Protein AF-A0A8H6Y1M7-F1 (afdb_monomer)

Nearest PDB structures (foldseek):
  2g6y-assembly1_A  TM=3.865E-01  e=7.819E-01  Pontellina plumata
  4q7r-assembly2_B  TM=3.279E-01  e=3.797E-01  Discosoma sp.
  2ojk-assembly1_A  TM=4.547E-01  e=2.311E+00  Zoanthus sp.
  4q7u-assembly1_A  TM=3.362E-01  e=2.940E+00  Discosoma sp.
  3svn-assembly5_B  TM=2.938E-01  e=2.176E+00  synthetic construct

Structure (mmCIF, N/CA/C/O backbone):
data_AF-A0A8H6Y1M7-F1
#
_entry.id   AF-A0A8H6Y1M7-F1
#
loop_
_atom_site.group_PDB
_atom_site.id
_atom_site.type_symbol
_atom_site.label_atom_id
_atom_site.label_alt_id
_atom_site.label_comp_id
_atom_site.label_asym_id
_atom_site.label_entity_id
_atom_site.label_seq_id
_atom_site.pdbx_PDB_ins_code
_atom_site.Cartn_x
_atom_site.Cartn_y
_atom_site.Cartn_z
_atom_site.occupancy
_atom_site.B_iso_or_equiv
_atom_site.auth_seq_id
_atom_site.auth_comp_id
_atom_site.auth_asym_id
_atom_site.auth_atom_id
_atom_site.pdbx_PDB_model_num
ATOM 1 N N . MET A 1 1 ? 26.896 -13.050 7.893 1.00 28.44 1 MET A N 1
ATOM 2 C CA . MET A 1 1 ? 27.317 -12.261 6.713 1.00 28.44 1 MET A CA 1
ATOM 3 C C . MET A 1 1 ? 26.127 -11.434 6.257 1.00 28.44 1 MET A C 1
ATOM 5 O O . MET A 1 1 ? 25.108 -12.026 5.938 1.00 28.44 1 MET A O 1
ATOM 9 N N . MET A 1 2 ? 26.205 -10.099 6.296 1.00 23.08 2 MET A N 1
ATOM 10 C CA . MET A 1 2 ? 25.211 -9.267 5.603 1.00 23.08 2 MET A CA 1
ATOM 11 C C . MET A 1 2 ? 25.543 -9.262 4.106 1.00 23.08 2 MET A C 1
ATOM 13 O O . MET A 1 2 ? 26.731 -9.170 3.779 1.00 23.08 2 MET A O 1
ATOM 17 N N . PRO A 1 3 ? 24.547 -9.356 3.207 1.00 31.69 3 PRO A N 1
ATOM 18 C CA . PRO A 1 3 ? 24.773 -9.148 1.785 1.00 31.69 3 PRO A CA 1
ATOM 19 C C . PRO A 1 3 ? 25.419 -7.779 1.574 1.00 31.69 3 PRO A C 1
ATOM 21 O O . PRO A 1 3 ? 24.972 -6.776 2.134 1.00 31.69 3 PRO A O 1
ATOM 24 N N . LYS A 1 4 ? 26.501 -7.748 0.797 1.00 30.73 4 LYS A N 1
ATOM 25 C CA . LYS A 1 4 ? 27.148 -6.506 0.370 1.00 30.73 4 LYS A CA 1
ATOM 26 C C . LYS A 1 4 ? 26.105 -5.708 -0.421 1.00 30.73 4 LYS A C 1
ATOM 28 O O . LYS A 1 4 ? 25.496 -6.273 -1.325 1.00 30.73 4 LYS A O 1
ATOM 33 N N . SER A 1 5 ? 25.862 -4.440 -0.077 1.00 36.56 5 SER A N 1
ATOM 34 C CA . SER A 1 5 ? 24.976 -3.590 -0.886 1.00 36.56 5 SER A CA 1
ATOM 35 C C . SER A 1 5 ? 25.494 -3.561 -2.321 1.00 36.56 5 SER A C 1
ATOM 37 O O . SER A 1 5 ? 26.625 -3.130 -2.549 1.00 36.56 5 SER A O 1
ATOM 39 N N . GLY A 1 6 ? 24.678 -4.051 -3.255 1.00 39.56 6 GLY A N 1
ATOM 40 C CA . GLY A 1 6 ? 24.973 -3.999 -4.681 1.00 39.56 6 GLY A CA 1
ATOM 41 C C . GLY A 1 6 ? 25.083 -2.552 -5.151 1.00 39.56 6 GLY A C 1
ATOM 42 O O . GLY A 1 6 ? 24.290 -1.688 -4.769 1.00 39.56 6 GLY A O 1
ATOM 43 N N . THR A 1 7 ? 26.100 -2.274 -5.954 1.00 43.34 7 THR A N 1
ATOM 44 C CA . THR A 1 7 ? 26.219 -1.052 -6.746 1.00 43.34 7 THR A CA 1
ATOM 45 C C . THR A 1 7 ? 25.232 -1.150 -7.901 1.00 43.34 7 THR A C 1
ATOM 47 O O . THR A 1 7 ? 25.525 -1.881 -8.827 1.00 43.34 7 THR A O 1
ATOM 50 N N . LEU A 1 8 ? 24.093 -0.446 -7.834 1.00 52.41 8 LEU A N 1
ATOM 51 C CA . LEU A 1 8 ? 23.086 -0.351 -8.908 1.00 52.41 8 LEU A CA 1
ATOM 52 C C . LEU A 1 8 ? 22.678 -1.706 -9.520 1.00 52.41 8 LEU A C 1
ATOM 54 O O . LEU A 1 8 ? 23.295 -2.171 -10.465 1.00 52.41 8 LEU A O 1
ATOM 58 N N . CYS A 1 9 ? 21.574 -2.268 -9.018 1.00 60.31 9 CYS A N 1
ATOM 59 C CA . CYS A 1 9 ? 20.656 -3.107 -9.790 1.00 60.31 9 CYS A CA 1
ATOM 60 C C . CYS A 1 9 ? 21.307 -4.082 -10.794 1.00 60.31 9 CYS A C 1
ATOM 62 O O . CYS A 1 9 ? 21.066 -3.986 -11.998 1.00 60.31 9 CYS A O 1
ATOM 64 N N . ASP A 1 10 ? 22.125 -5.012 -10.289 1.00 64.69 10 ASP A N 1
ATOM 65 C CA . ASP A 1 10 ? 22.713 -6.077 -11.104 1.00 64.69 10 ASP A CA 1
ATOM 66 C C . ASP A 1 10 ? 21.620 -6.824 -11.880 1.00 64.69 10 ASP A C 1
ATOM 68 O O . ASP A 1 10 ? 20.536 -7.101 -11.350 1.00 64.69 10 ASP A O 1
ATOM 72 N N . SER A 1 11 ? 21.918 -7.159 -13.137 1.00 78.19 11 SER A N 1
ATOM 73 C CA . SER A 1 11 ? 21.002 -7.931 -13.973 1.00 78.19 11 SER A CA 1
ATOM 74 C C . SER A 1 11 ? 20.652 -9.256 -13.290 1.00 78.19 11 SER A C 1
ATOM 76 O O . SER A 1 11 ? 21.542 -9.992 -12.852 1.00 78.19 11 SER A O 1
ATOM 78 N N . ARG A 1 12 ? 19.360 -9.560 -13.170 1.00 84.75 12 ARG A N 1
ATOM 79 C CA . ARG A 1 12 ? 18.852 -10.724 -12.443 1.00 84.75 12 ARG A CA 1
ATOM 80 C C . ARG A 1 12 ? 17.562 -11.231 -13.062 1.00 84.75 12 ARG A C 1
ATOM 82 O O . ARG A 1 12 ? 16.661 -10.455 -13.338 1.00 84.75 12 ARG A O 1
ATOM 89 N N . VAL A 1 13 ? 17.436 -12.547 -13.191 1.00 87.38 13 VAL A N 1
ATOM 90 C CA . VAL A 1 13 ? 16.136 -13.171 -13.451 1.00 87.38 13 VAL A CA 1
ATOM 91 C C . VAL A 1 13 ? 15.441 -13.404 -12.118 1.00 87.38 13 VAL A C 1
ATOM 93 O O . VAL A 1 13 ? 15.986 -14.078 -11.242 1.00 87.38 13 VAL A O 1
ATOM 96 N N . PHE A 1 14 ? 14.260 -12.823 -11.962 1.00 87.19 14 PHE A N 1
ATOM 97 C CA . PHE A 1 14 ? 13.392 -13.041 -10.821 1.00 87.19 14 PHE A CA 1
ATOM 98 C C . PHE A 1 14 ? 12.330 -14.093 -11.138 1.00 87.19 14 PHE A C 1
ATOM 100 O O . PHE A 1 14 ? 11.704 -14.045 -12.195 1.00 87.19 14 PHE A O 1
ATOM 107 N N . ASN A 1 15 ? 12.105 -15.015 -10.208 1.00 89.62 15 ASN A N 1
ATOM 108 C CA . ASN A 1 15 ? 11.084 -16.055 -10.291 1.00 89.62 15 ASN A CA 1
ATOM 109 C C . ASN A 1 15 ? 9.984 -15.840 -9.245 1.00 89.62 15 ASN A C 1
ATOM 111 O O . ASN A 1 15 ? 10.114 -15.028 -8.327 1.00 89.62 15 ASN A O 1
ATOM 115 N N . LEU A 1 16 ? 8.903 -16.612 -9.356 1.00 89.56 16 LEU A N 1
ATOM 116 C CA . LEU A 1 16 ? 7.868 -16.671 -8.324 1.00 89.56 16 LEU A CA 1
ATOM 117 C C . LEU A 1 16 ? 8.479 -16.983 -6.953 1.00 89.56 16 LEU A C 1
ATOM 119 O O . LEU A 1 16 ? 9.281 -17.906 -6.812 1.00 89.56 16 LEU A O 1
ATOM 123 N N . GLY A 1 17 ? 8.088 -16.208 -5.942 1.00 87.94 17 GLY A N 1
ATOM 124 C CA . GLY A 1 17 ? 8.609 -16.330 -4.585 1.00 87.94 17 GLY A CA 1
ATOM 125 C C . GLY A 1 17 ? 9.956 -15.642 -4.344 1.00 87.94 17 GLY A C 1
ATOM 126 O O . GLY A 1 17 ? 10.343 -15.509 -3.181 1.00 87.94 17 GLY A O 1
ATOM 127 N N . ASP A 1 18 ? 10.647 -15.147 -5.378 1.00 89.38 18 ASP A N 1
ATOM 128 C CA . ASP A 1 18 ? 11.820 -14.301 -5.167 1.00 89.38 18 ASP A CA 1
ATOM 129 C C . ASP A 1 18 ? 11.418 -12.980 -4.510 1.00 89.38 18 ASP A C 1
ATOM 131 O O . ASP A 1 18 ? 10.309 -12.466 -4.680 1.00 89.38 18 ASP A O 1
ATOM 135 N N . THR A 1 19 ? 12.355 -12.408 -3.756 1.00 89.88 19 THR A N 1
ATOM 136 C CA . THR A 1 19 ? 12.160 -11.115 -3.106 1.00 89.88 19 THR A CA 1
ATOM 137 C C . THR A 1 19 ? 13.106 -10.061 -3.647 1.00 89.88 19 THR A C 1
ATOM 139 O O . THR A 1 19 ? 14.280 -10.349 -3.899 1.00 89.88 19 THR A O 1
ATOM 142 N N . PHE A 1 20 ? 12.629 -8.825 -3.727 1.00 87.06 20 PHE A N 1
ATOM 143 C CA . PHE A 1 20 ? 13.433 -7.667 -4.092 1.00 87.06 20 PHE A CA 1
ATOM 144 C C . PHE A 1 20 ? 13.142 -6.470 -3.183 1.00 87.06 20 PHE A C 1
ATOM 146 O O . PHE A 1 20 ? 12.158 -6.425 -2.447 1.00 87.06 20 PHE A O 1
ATOM 153 N N . THR A 1 21 ? 14.035 -5.490 -3.237 1.00 85.69 21 THR A N 1
ATOM 154 C CA . THR A 1 21 ? 13.892 -4.185 -2.588 1.00 85.69 21 THR A CA 1
ATOM 155 C C . THR A 1 21 ? 14.159 -3.111 -3.625 1.00 85.69 21 THR A C 1
ATOM 157 O O . THR A 1 21 ? 14.975 -3.322 -4.523 1.00 85.69 21 THR A O 1
ATOM 160 N N . THR A 1 22 ? 13.526 -1.954 -3.494 1.00 80.94 22 THR A N 1
ATOM 161 C CA . THR A 1 22 ? 13.761 -0.818 -4.393 1.00 80.94 22 THR A CA 1
ATOM 162 C C . THR A 1 22 ? 14.913 0.057 -3.892 1.00 80.94 22 THR A C 1
ATOM 164 O O . THR A 1 22 ? 15.534 -0.223 -2.866 1.00 80.94 22 THR A O 1
ATOM 167 N N . ASN A 1 23 ? 15.184 1.164 -4.586 1.00 71.56 23 ASN A N 1
ATOM 168 C CA . ASN A 1 23 ? 16.214 2.129 -4.194 1.00 71.56 23 ASN A CA 1
ATOM 169 C C . ASN A 1 23 ? 15.966 2.769 -2.818 1.00 71.56 23 ASN A C 1
ATOM 171 O O . ASN A 1 23 ? 16.924 3.081 -2.100 1.00 71.56 23 ASN A O 1
ATOM 175 N N . TYR A 1 24 ? 14.697 2.965 -2.447 1.00 71.25 24 TYR A N 1
ATOM 176 C CA . TYR A 1 24 ? 14.331 3.557 -1.160 1.00 71.25 24 TYR A CA 1
ATOM 177 C C . TYR A 1 24 ? 14.252 2.525 -0.039 1.00 71.25 24 TYR A C 1
ATOM 179 O O . TYR A 1 24 ? 14.415 2.890 1.129 1.00 71.25 24 TYR A O 1
ATOM 187 N N . THR A 1 25 ? 14.178 1.231 -0.372 1.00 76.31 25 THR A N 1
ATOM 188 C CA . THR A 1 25 ? 14.279 0.121 0.587 1.00 76.31 25 THR A CA 1
ATOM 189 C C . THR A 1 25 ? 13.307 0.276 1.764 1.00 76.31 25 THR A C 1
ATOM 191 O O . THR A 1 25 ? 13.659 -0.056 2.896 1.00 76.31 25 THR A O 1
ATOM 194 N N . LEU A 1 26 ? 12.122 0.850 1.541 1.00 77.06 26 LEU A N 1
ATOM 195 C CA . LEU A 1 26 ? 11.102 0.989 2.582 1.00 77.06 26 LEU A CA 1
ATOM 196 C C . LEU A 1 26 ? 10.459 -0.371 2.844 1.00 77.06 26 LEU A C 1
ATOM 198 O O . LEU A 1 26 ? 10.347 -0.777 4.006 1.00 77.06 26 LEU A O 1
ATOM 202 N N . PHE A 1 27 ? 10.166 -1.098 1.766 1.00 85.38 27 PHE A N 1
ATOM 203 C CA . PHE A 1 27 ? 9.563 -2.420 1.789 1.00 85.38 27 PHE A CA 1
ATOM 204 C C . PHE A 1 27 ? 10.468 -3.478 1.148 1.00 85.38 27 PHE A C 1
ATOM 206 O O . PHE A 1 27 ? 11.407 -3.185 0.399 1.00 85.38 27 PHE A O 1
ATOM 213 N N . GLN A 1 28 ? 10.177 -4.734 1.473 1.00 88.81 28 GLN A N 1
ATOM 214 C CA . GLN A 1 28 ? 10.678 -5.894 0.751 1.00 88.81 28 GLN A CA 1
ATOM 215 C C . GLN A 1 28 ? 9.487 -6.550 0.074 1.00 88.81 28 GLN A C 1
ATOM 217 O O . GLN A 1 28 ? 8.548 -6.977 0.738 1.00 88.81 28 GLN A O 1
ATOM 222 N N . TYR A 1 29 ? 9.552 -6.638 -1.245 1.00 91.38 29 TYR A N 1
ATOM 223 C CA . TYR A 1 29 ? 8.494 -7.216 -2.051 1.00 91.38 29 TYR A CA 1
ATOM 224 C C . TYR A 1 29 ? 8.818 -8.666 -2.361 1.00 91.38 29 TYR A C 1
ATOM 226 O O . TYR A 1 29 ? 9.970 -9.012 -2.617 1.00 91.38 29 TYR A O 1
ATOM 234 N N . ASN A 1 30 ? 7.795 -9.505 -2.362 1.00 93.69 30 ASN A N 1
ATOM 235 C CA . ASN A 1 30 ? 7.817 -10.882 -2.817 1.00 93.69 30 ASN A CA 1
ATOM 236 C C . ASN A 1 30 ? 7.026 -10.987 -4.121 1.00 93.69 30 ASN A C 1
ATOM 238 O O . ASN A 1 30 ? 5.899 -10.499 -4.183 1.00 93.69 30 ASN A O 1
ATOM 242 N N . ILE A 1 31 ? 7.592 -11.611 -5.152 1.00 92.25 31 ILE A N 1
ATOM 243 C CA . ILE A 1 31 ? 6.896 -11.803 -6.427 1.00 92.25 31 ILE A CA 1
ATOM 244 C C . ILE A 1 31 ? 5.811 -12.856 -6.242 1.00 92.25 31 ILE A C 1
ATOM 246 O O . ILE A 1 31 ? 6.101 -14.030 -6.006 1.00 92.25 31 ILE A O 1
ATOM 250 N N . ALA A 1 32 ? 4.564 -12.410 -6.362 1.00 92.06 32 ALA A N 1
ATOM 251 C CA . ALA A 1 32 ? 3.381 -13.220 -6.124 1.00 92.06 32 ALA A CA 1
ATOM 252 C C . ALA A 1 32 ? 2.887 -13.896 -7.408 1.00 92.06 32 ALA A C 1
ATOM 254 O O . ALA A 1 32 ? 2.460 -15.049 -7.366 1.00 92.06 32 ALA A O 1
ATOM 255 N N . SER A 1 33 ? 2.973 -13.215 -8.554 1.00 92.06 33 SER A N 1
ATOM 256 C CA . SER A 1 33 ? 2.598 -13.786 -9.851 1.00 92.06 33 SER A CA 1
ATOM 257 C C . SER A 1 33 ? 3.412 -13.193 -10.998 1.00 92.06 33 SER A C 1
ATOM 259 O O . SER A 1 33 ? 3.763 -12.017 -10.969 1.00 92.06 33 SER A O 1
ATOM 261 N N . VAL A 1 34 ? 3.641 -13.984 -12.049 1.00 89.25 34 VAL A N 1
ATOM 262 C CA . VAL A 1 34 ? 4.205 -13.536 -13.330 1.00 89.25 34 VAL A CA 1
ATOM 263 C C . VAL A 1 34 ? 3.187 -13.875 -14.411 1.00 89.25 34 VAL A C 1
ATOM 265 O O . VAL A 1 34 ? 2.851 -15.041 -14.595 1.00 89.25 34 VAL A O 1
ATOM 268 N N . VAL A 1 35 ? 2.651 -12.850 -15.069 1.00 84.06 35 VAL A N 1
ATOM 269 C CA . VAL A 1 35 ? 1.620 -12.981 -16.113 1.00 84.06 35 VAL A CA 1
ATOM 270 C C . VAL A 1 35 ? 2.253 -12.861 -17.498 1.00 84.06 35 VAL A C 1
ATOM 272 O O . VAL A 1 35 ? 1.921 -13.624 -18.398 1.00 84.06 35 VAL A O 1
ATOM 275 N N . GLY A 1 36 ? 3.200 -11.935 -17.654 1.00 80.31 36 GLY A N 1
ATOM 276 C CA . GLY A 1 36 ? 4.022 -11.769 -18.849 1.00 80.31 36 GLY A CA 1
ATOM 277 C C . GLY A 1 36 ? 5.478 -12.031 -18.500 1.00 80.31 36 GLY A C 1
ATOM 278 O O . GLY A 1 36 ? 6.179 -11.110 -18.076 1.00 80.31 36 GLY A O 1
ATOM 279 N N . ALA A 1 37 ? 5.907 -13.288 -18.628 1.00 81.50 37 ALA A N 1
ATOM 280 C CA . ALA A 1 37 ? 7.302 -13.673 -18.452 1.00 81.50 37 ALA A CA 1
ATOM 281 C C . ALA A 1 37 ? 8.142 -13.170 -19.633 1.00 81.50 37 ALA A C 1
ATOM 283 O O . ALA A 1 37 ? 7.710 -13.225 -20.784 1.00 81.50 37 ALA A O 1
ATOM 284 N N . ASN A 1 38 ? 9.355 -12.706 -19.346 1.00 80.00 38 ASN A N 1
ATOM 285 C CA . ASN A 1 38 ? 10.321 -12.286 -20.366 1.00 80.00 38 ASN A CA 1
ATOM 286 C C . ASN A 1 38 ? 11.689 -12.962 -20.214 1.00 80.00 38 ASN A C 1
ATOM 288 O O . ASN A 1 38 ? 12.629 -12.653 -20.944 1.00 80.00 38 ASN A O 1
ATOM 292 N N . ALA A 1 39 ? 11.788 -13.912 -19.283 1.00 82.62 39 ALA A N 1
ATOM 293 C CA . ALA A 1 39 ? 12.891 -14.847 -19.167 1.00 82.62 39 ALA A CA 1
ATOM 294 C C . ALA A 1 39 ? 12.380 -16.249 -18.842 1.00 82.62 39 ALA A C 1
ATOM 296 O O . ALA A 1 39 ? 11.885 -16.511 -17.746 1.00 82.62 39 ALA A O 1
ATOM 297 N N . GLY A 1 40 ? 12.555 -17.165 -19.796 1.00 80.31 40 GLY A N 1
ATOM 298 C CA . GLY A 1 40 ? 12.022 -18.522 -19.692 1.00 80.31 40 GLY A CA 1
ATOM 299 C C . GLY A 1 40 ? 10.495 -18.536 -19.591 1.00 80.31 40 GLY A C 1
ATOM 300 O O . GLY A 1 40 ? 9.830 -17.603 -20.035 1.00 80.31 40 GLY A O 1
ATOM 301 N N . ASP A 1 41 ? 9.955 -19.592 -18.983 1.00 76.12 41 ASP A N 1
ATOM 302 C CA . ASP A 1 41 ? 8.505 -19.834 -18.946 1.00 76.12 41 ASP A CA 1
ATOM 303 C C . ASP A 1 41 ? 7.779 -19.085 -17.811 1.00 76.12 41 ASP A C 1
ATOM 305 O O . ASP A 1 41 ? 6.560 -18.936 -17.847 1.00 76.12 41 ASP A O 1
ATOM 309 N N . SER A 1 42 ? 8.503 -18.616 -16.788 1.00 81.44 42 SER A N 1
ATOM 310 C CA . SER A 1 42 ? 7.899 -18.019 -15.582 1.00 81.44 42 SER A CA 1
ATOM 311 C C . SER A 1 42 ? 8.744 -16.931 -14.910 1.00 81.44 42 SER A C 1
ATOM 313 O O . SER A 1 42 ? 8.465 -16.561 -13.768 1.00 81.44 42 SER A O 1
ATOM 315 N N . GLY A 1 43 ? 9.811 -16.469 -15.564 1.00 84.38 43 GLY A N 1
ATOM 316 C CA . GLY A 1 43 ? 10.780 -15.539 -14.993 1.00 84.38 43 GLY A CA 1
ATOM 317 C C . GLY A 1 43 ? 10.716 -14.140 -15.600 1.00 84.38 43 GLY A C 1
ATOM 318 O O . GLY A 1 43 ? 10.240 -13.926 -16.719 1.00 84.38 43 GLY A O 1
ATOM 319 N N . ILE A 1 44 ? 11.248 -13.179 -14.849 1.00 85.88 44 ILE A N 1
ATOM 320 C CA . ILE A 1 44 ? 11.389 -11.781 -15.256 1.00 85.88 44 ILE A CA 1
ATOM 321 C C . ILE A 1 44 ? 12.865 -11.422 -15.238 1.00 85.88 44 ILE A C 1
ATOM 323 O O . ILE A 1 44 ? 13.463 -11.289 -14.172 1.00 85.88 44 ILE A O 1
ATOM 327 N N . SER A 1 45 ? 13.468 -11.271 -16.410 1.00 86.12 45 SER A N 1
ATOM 328 C CA . SER A 1 45 ? 14.824 -10.753 -16.543 1.00 86.12 45 SER A CA 1
ATOM 329 C C . SER A 1 45 ? 14.816 -9.264 -16.272 1.00 86.12 45 SER A C 1
ATOM 331 O O . SER A 1 45 ? 14.426 -8.499 -17.137 1.00 86.12 45 SER A O 1
ATOM 333 N N . TYR A 1 46 ? 15.306 -8.850 -15.117 1.00 83.25 46 TYR A N 1
ATOM 334 C CA . TYR A 1 46 ? 15.586 -7.470 -14.768 1.00 83.25 46 TYR A CA 1
ATOM 335 C C . TYR A 1 46 ? 17.001 -7.088 -15.194 1.00 83.25 46 TYR A C 1
ATOM 337 O O . TYR A 1 46 ? 17.949 -7.767 -14.819 1.00 83.25 46 TYR A O 1
ATOM 345 N N . THR A 1 47 ? 17.170 -5.988 -15.927 1.00 80.69 47 THR A N 1
ATOM 346 C CA . THR A 1 47 ? 18.497 -5.523 -16.380 1.00 80.69 47 THR A CA 1
ATOM 347 C C . THR A 1 47 ? 18.821 -4.106 -15.903 1.00 80.69 47 THR A C 1
ATOM 349 O O . THR A 1 47 ? 19.528 -3.371 -16.589 1.00 80.69 47 THR A O 1
ATOM 352 N N . GLY A 1 48 ? 18.276 -3.699 -14.753 1.00 73.25 48 GLY A N 1
ATOM 353 C CA . GLY A 1 48 ? 18.570 -2.396 -14.150 1.00 73.25 48 GLY A CA 1
ATOM 354 C C . GLY A 1 48 ? 17.586 -1.270 -14.472 1.00 73.25 48 GLY A C 1
ATOM 355 O O . GLY A 1 48 ? 17.898 -0.108 -14.222 1.00 73.25 48 GLY A O 1
ATOM 356 N N . TRP A 1 49 ? 16.410 -1.578 -15.022 1.00 75.56 49 TRP A N 1
ATOM 357 C CA . TRP A 1 49 ? 15.389 -0.565 -15.312 1.00 75.56 49 TRP A CA 1
ATOM 358 C C . TRP A 1 49 ? 14.768 0.014 -14.036 1.00 75.56 49 TRP A C 1
ATOM 360 O O . TRP A 1 49 ? 14.810 -0.586 -12.957 1.00 75.56 49 TRP A O 1
ATOM 370 N N . THR A 1 50 ? 14.176 1.195 -14.159 1.00 77.81 50 THR A N 1
ATOM 371 C CA . THR A 1 50 ? 13.327 1.774 -13.120 1.00 77.81 50 THR A CA 1
ATOM 372 C C . THR A 1 50 ? 11.955 1.098 -13.135 1.00 77.81 50 THR A C 1
ATOM 374 O O . THR A 1 50 ? 11.465 0.667 -14.176 1.00 77.81 50 THR A O 1
ATOM 377 N N . LEU A 1 51 ? 11.328 0.982 -11.965 1.00 83.62 51 LEU A N 1
ATOM 378 C CA . LEU A 1 51 ? 9.985 0.412 -11.802 1.00 83.62 51 LEU A CA 1
ATOM 379 C C . LEU A 1 51 ? 8.901 1.460 -12.119 1.00 83.62 51 LEU A C 1
ATOM 381 O O . LEU A 1 51 ? 7.945 1.633 -11.370 1.00 83.62 51 LEU A O 1
ATOM 385 N N . GLU A 1 52 ? 9.081 2.207 -13.211 1.00 87.62 52 GLU A N 1
ATOM 386 C CA . GLU A 1 52 ? 8.189 3.311 -13.587 1.00 87.62 52 GLU A CA 1
ATOM 387 C C . GLU A 1 52 ? 6.806 2.829 -14.020 1.00 87.62 52 GLU A C 1
ATOM 389 O O . GLU A 1 52 ? 5.844 3.574 -13.863 1.00 87.62 52 GLU A O 1
ATOM 394 N N . ASP A 1 53 ? 6.706 1.580 -14.479 1.00 91.56 53 ASP A N 1
ATOM 395 C CA . ASP A 1 53 ? 5.471 0.906 -14.892 1.00 91.56 53 ASP A CA 1
ATOM 396 C C . ASP A 1 53 ? 4.792 0.140 -13.743 1.00 91.56 53 ASP A C 1
ATOM 398 O O . ASP A 1 53 ? 3.983 -0.760 -13.981 1.00 91.56 53 ASP A O 1
ATOM 402 N N . CYS A 1 54 ? 5.152 0.451 -12.495 1.00 93.19 54 CYS A N 1
ATOM 403 C CA . CYS A 1 54 ? 4.600 -0.177 -11.302 1.00 93.19 54 CYS A CA 1
ATOM 404 C C . CYS A 1 54 ? 3.730 0.787 -10.494 1.00 93.19 54 CYS A C 1
ATOM 406 O O . CYS A 1 54 ? 4.078 1.956 -10.317 1.00 93.19 54 CYS A O 1
ATOM 408 N N . ASP A 1 55 ? 2.637 0.277 -9.931 1.00 95.38 55 ASP A N 1
ATOM 409 C CA . ASP A 1 55 ? 1.829 0.998 -8.947 1.00 95.38 55 ASP A CA 1
ATOM 410 C C . ASP A 1 55 ? 1.198 0.039 -7.928 1.00 95.38 55 ASP A C 1
ATOM 412 O O . ASP A 1 55 ? 1.110 -1.170 -8.153 1.00 95.38 55 ASP A O 1
ATOM 416 N N . ILE A 1 56 ? 0.763 0.588 -6.794 1.00 95.38 56 ILE A N 1
ATOM 417 C CA . ILE A 1 56 ? -0.104 -0.120 -5.852 1.00 95.38 56 ILE A CA 1
ATOM 418 C C . ILE A 1 56 ? -1.480 -0.332 -6.484 1.00 95.38 56 ILE A C 1
ATOM 420 O O . ILE A 1 56 ? -2.041 0.583 -7.082 1.00 95.38 56 ILE A O 1
ATOM 424 N N . THR A 1 57 ? -2.026 -1.534 -6.334 1.00 95.31 57 THR A N 1
ATOM 425 C CA . THR A 1 57 ? -3.347 -1.886 -6.874 1.00 95.31 57 THR A CA 1
ATOM 426 C C . THR A 1 57 ? -4.313 -2.344 -5.806 1.00 95.31 57 THR A C 1
ATOM 428 O O . THR A 1 57 ? -5.494 -2.029 -5.902 1.00 95.31 57 THR A O 1
ATOM 431 N N . SER A 1 58 ? -3.812 -2.989 -4.754 1.00 95.81 58 SER A N 1
ATOM 432 C CA . SER A 1 58 ? -4.626 -3.374 -3.607 1.00 95.81 58 SER A CA 1
ATOM 433 C C . SER A 1 58 ? -3.857 -3.200 -2.304 1.00 95.81 58 SER A C 1
ATOM 435 O O . SER A 1 58 ? -2.659 -3.473 -2.217 1.00 95.81 58 SER A O 1
ATOM 437 N N . LEU A 1 59 ? -4.569 -2.796 -1.262 1.00 95.50 59 LEU A N 1
ATOM 438 C CA . LEU A 1 59 ? -4.112 -2.791 0.116 1.00 95.50 59 LEU A CA 1
ATOM 439 C C . LEU A 1 59 ? -5.106 -3.586 0.955 1.00 95.50 59 LEU A C 1
ATOM 441 O O . LEU A 1 59 ? -6.268 -3.207 1.085 1.00 95.50 59 LEU A O 1
ATOM 445 N N . TYR A 1 60 ? -4.630 -4.665 1.556 1.00 93.75 60 TYR A N 1
ATOM 446 C CA . TYR A 1 60 ? -5.374 -5.413 2.553 1.00 93.75 60 TYR A CA 1
ATOM 447 C C . TYR A 1 60 ? -4.958 -4.921 3.932 1.00 93.75 60 TYR A C 1
ATOM 449 O O . TYR A 1 60 ? -3.765 -4.810 4.222 1.00 93.75 60 TYR A O 1
ATOM 457 N N . ILE A 1 61 ? -5.943 -4.631 4.772 1.00 90.81 61 ILE A N 1
ATOM 458 C CA . ILE A 1 61 ? -5.746 -4.261 6.172 1.00 90.81 61 ILE A CA 1
ATOM 459 C C . ILE A 1 61 ? -6.517 -5.267 7.013 1.00 90.81 61 ILE A C 1
ATOM 461 O O . ILE A 1 61 ? -7.686 -5.541 6.742 1.00 90.81 61 ILE A O 1
ATOM 465 N N . HIS A 1 62 ? -5.872 -5.824 8.029 1.00 88.88 62 HIS A N 1
ATOM 466 C CA . HIS A 1 62 ? -6.471 -6.744 8.983 1.00 88.88 62 HIS A CA 1
ATOM 467 C C . HIS A 1 62 ? -6.132 -6.293 10.403 1.00 88.88 62 HIS A C 1
ATOM 469 O O . HIS A 1 62 ? -5.012 -6.457 10.871 1.00 88.88 62 HIS A O 1
ATOM 475 N N . GLY A 1 63 ? -7.098 -5.685 11.080 1.00 84.94 63 GLY A N 1
ATOM 476 C CA . GLY A 1 63 ? -7.011 -5.310 12.482 1.00 84.94 63 GLY A CA 1
ATOM 477 C C . GLY A 1 63 ? -7.628 -6.377 13.381 1.00 84.94 63 GLY A C 1
ATOM 478 O O . GLY A 1 63 ? -8.766 -6.786 13.161 1.00 84.94 63 GLY A O 1
ATOM 479 N N . ASP A 1 64 ? -6.905 -6.763 14.425 1.00 81.81 64 ASP A N 1
ATOM 480 C CA . ASP A 1 64 ? -7.385 -7.590 15.531 1.00 81.81 64 ASP A CA 1
ATOM 481 C C . ASP A 1 64 ? -7.200 -6.813 16.842 1.00 81.81 64 ASP A C 1
ATOM 483 O O . ASP A 1 64 ? -6.079 -6.561 17.302 1.00 81.81 64 ASP A O 1
ATOM 487 N N . ALA A 1 65 ? -8.324 -6.418 17.437 1.00 75.75 65 ALA A N 1
ATOM 488 C CA . ALA A 1 65 ? -8.367 -5.657 18.676 1.00 75.75 65 ALA A CA 1
ATOM 489 C C . ALA A 1 65 ? -7.980 -6.500 19.902 1.00 75.75 65 ALA A C 1
ATOM 491 O O . ALA A 1 65 ? -7.459 -5.944 20.866 1.00 75.75 65 ALA A O 1
ATOM 492 N N . ASN A 1 66 ? -8.168 -7.827 19.880 1.00 74.31 66 ASN A N 1
ATOM 493 C CA . ASN A 1 66 ? -7.716 -8.698 20.973 1.00 74.31 66 ASN A CA 1
ATOM 494 C C . ASN A 1 66 ? -6.193 -8.764 21.022 1.00 74.31 66 ASN A C 1
ATOM 496 O O . ASN A 1 66 ? -5.588 -8.740 22.094 1.00 74.31 66 ASN A O 1
ATOM 500 N N . ALA A 1 67 ? -5.577 -8.888 19.848 1.00 76.44 67 ALA A N 1
ATOM 501 C CA . ALA A 1 67 ? -4.135 -8.997 19.720 1.00 76.44 67 ALA A CA 1
ATOM 502 C C . ALA A 1 67 ? -3.433 -7.630 19.692 1.00 76.44 67 ALA A C 1
ATOM 504 O O . ALA A 1 67 ? -2.206 -7.598 19.731 1.00 76.44 67 ALA A O 1
ATOM 505 N N . TYR A 1 68 ? -4.170 -6.513 19.630 1.00 75.44 68 TYR A N 1
ATOM 506 C CA . TYR A 1 68 ? -3.608 -5.182 19.370 1.00 75.44 68 TYR A CA 1
ATOM 507 C C . TYR A 1 68 ? -2.657 -5.211 18.163 1.00 75.44 68 TYR A C 1
ATOM 509 O O . TYR A 1 68 ? -1.501 -4.772 18.233 1.00 75.44 68 TYR A O 1
ATOM 517 N N . THR A 1 69 ? -3.117 -5.814 17.067 1.00 81.06 69 THR A N 1
ATOM 518 C CA . THR A 1 69 ? -2.343 -5.975 15.832 1.00 81.06 69 THR A CA 1
ATOM 519 C C . THR A 1 69 ? -3.102 -5.406 14.653 1.00 81.06 69 THR A C 1
ATOM 521 O O . THR A 1 69 ? -4.302 -5.634 14.524 1.00 81.06 69 THR A O 1
ATOM 524 N N . ILE A 1 70 ? -2.386 -4.715 13.773 1.00 85.00 70 ILE A N 1
ATOM 525 C CA . ILE A 1 70 ? -2.864 -4.370 12.441 1.00 85.00 70 ILE A CA 1
ATOM 526 C C . ILE A 1 70 ? -1.855 -4.911 11.435 1.00 85.00 70 ILE A C 1
ATOM 528 O O . ILE A 1 70 ? -0.698 -4.487 11.410 1.00 85.00 70 ILE A O 1
ATOM 532 N N . ASP A 1 71 ? -2.304 -5.862 10.633 1.00 89.50 71 ASP A N 1
ATOM 533 C CA . ASP A 1 71 ? -1.547 -6.476 9.557 1.00 89.50 71 ASP A CA 1
ATOM 534 C C . ASP A 1 71 ? -1.905 -5.801 8.234 1.00 89.50 71 ASP A C 1
ATOM 536 O O . ASP A 1 71 ? -3.070 -5.517 7.944 1.00 89.50 71 ASP A O 1
ATOM 540 N N . TYR A 1 72 ? -0.884 -5.551 7.429 1.00 91.31 72 TYR A N 1
ATOM 541 C CA . TYR A 1 72 ? -0.986 -4.908 6.135 1.00 91.31 72 TYR A CA 1
ATOM 542 C C . TYR A 1 72 ? -0.382 -5.810 5.073 1.00 91.31 72 TYR A C 1
ATOM 544 O O . TYR A 1 72 ? 0.749 -6.276 5.220 1.00 91.31 72 TYR A O 1
ATOM 552 N N . THR A 1 73 ? -1.094 -5.955 3.962 1.00 95.38 73 THR A N 1
ATOM 553 C CA . THR A 1 73 ? -0.557 -6.528 2.729 1.00 95.38 73 THR A CA 1
ATOM 554 C C . THR A 1 73 ? -0.779 -5.529 1.608 1.00 95.38 73 THR A C 1
ATOM 556 O O . THR A 1 73 ? -1.913 -5.298 1.195 1.00 95.38 73 THR A O 1
ATOM 559 N N . ALA A 1 74 ? 0.293 -4.929 1.100 1.00 95.44 74 ALA A N 1
ATOM 560 C CA . ALA A 1 74 ? 0.218 -4.093 -0.092 1.00 95.44 74 ALA A CA 1
ATOM 561 C C . ALA A 1 74 ? 0.60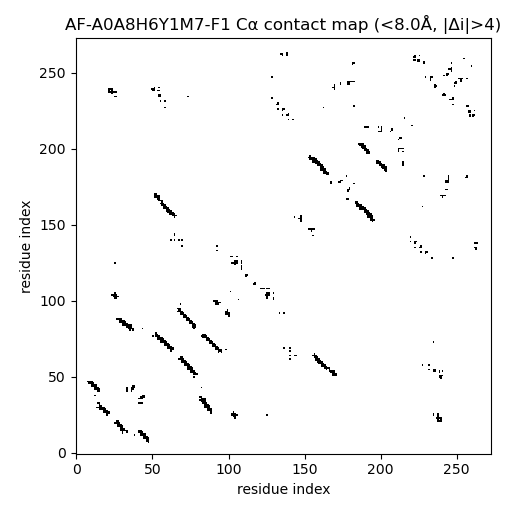2 -4.924 -1.316 1.00 95.44 74 ALA A C 1
ATOM 563 O O . ALA A 1 74 ? 1.674 -5.532 -1.343 1.00 95.44 74 ALA A O 1
ATOM 564 N N . VAL A 1 75 ? -0.270 -4.936 -2.320 1.00 96.88 75 VAL A N 1
ATOM 565 C CA . VAL A 1 75 ? -0.046 -5.568 -3.619 1.00 96.88 75 VAL A CA 1
ATOM 566 C C . VAL A 1 75 ? 0.279 -4.484 -4.630 1.00 96.88 75 VAL A C 1
ATOM 568 O O . VAL A 1 75 ? -0.438 -3.492 -4.770 1.00 96.88 75 VAL A O 1
ATOM 571 N N . VAL A 1 76 ? 1.386 -4.691 -5.327 1.00 96.44 76 VAL A N 1
ATOM 572 C CA . VAL A 1 76 ? 1.847 -3.845 -6.416 1.00 96.44 76 VAL A CA 1
ATOM 573 C C . VAL A 1 76 ? 1.802 -4.644 -7.699 1.00 96.44 76 VAL A C 1
ATOM 575 O O . VAL A 1 76 ? 2.121 -5.836 -7.726 1.00 96.44 76 VAL A O 1
ATOM 578 N N . GLU A 1 77 ? 1.432 -3.981 -8.776 1.00 95.56 77 GLU A N 1
ATOM 579 C CA . GLU A 1 77 ? 1.486 -4.555 -10.105 1.00 95.56 77 GLU A CA 1
ATOM 580 C C . GLU A 1 77 ? 2.396 -3.726 -10.980 1.00 95.56 77 GLU A C 1
ATOM 582 O O . GLU A 1 77 ? 2.413 -2.502 -10.911 1.00 95.56 77 GLU A O 1
ATOM 587 N N . CYS A 1 78 ? 3.147 -4.429 -11.808 1.00 92.88 78 CYS A N 1
ATOM 588 C CA . CYS A 1 78 ? 4.116 -3.885 -12.730 1.00 92.88 78 CYS A CA 1
ATOM 589 C C . CYS A 1 78 ? 3.744 -4.397 -14.115 1.00 92.88 78 CYS A C 1
ATOM 591 O O . CYS A 1 78 ? 3.710 -5.613 -14.327 1.00 92.88 78 CYS A O 1
ATOM 593 N N . ARG A 1 79 ? 3.388 -3.501 -15.036 1.00 92.06 79 ARG A N 1
ATOM 594 C CA . ARG A 1 79 ? 2.798 -3.885 -16.325 1.00 92.06 79 ARG A CA 1
ATOM 595 C C . ARG A 1 79 ? 3.313 -2.984 -17.444 1.00 92.06 79 ARG A C 1
ATOM 597 O O . ARG A 1 79 ? 2.972 -1.807 -17.476 1.00 92.06 79 ARG A O 1
ATOM 604 N N . ASN A 1 80 ? 4.058 -3.553 -18.387 1.00 86.69 80 ASN A N 1
ATOM 605 C CA . ASN A 1 80 ? 4.415 -2.905 -19.648 1.00 86.69 80 ASN A CA 1
ATOM 606 C C . ASN A 1 80 ? 4.473 -3.919 -20.804 1.00 86.69 80 ASN A C 1
ATOM 608 O O . ASN A 1 80 ? 4.147 -5.093 -20.631 1.00 86.69 80 ASN A O 1
ATOM 612 N N . ASP A 1 81 ? 4.901 -3.468 -21.984 1.00 83.62 81 ASP A N 1
ATOM 613 C CA . ASP A 1 81 ? 4.990 -4.316 -23.181 1.00 83.62 81 ASP A CA 1
ATOM 614 C C . ASP A 1 81 ? 6.006 -5.466 -23.042 1.00 83.62 81 ASP A C 1
ATOM 616 O O . ASP A 1 81 ? 5.917 -6.469 -23.748 1.00 83.62 81 ASP A O 1
ATOM 620 N N . ALA A 1 82 ? 6.986 -5.327 -22.146 1.00 80.88 82 ALA A N 1
ATOM 621 C CA . ALA A 1 82 ? 8.090 -6.261 -21.975 1.00 80.88 82 ALA A CA 1
ATOM 622 C C . ALA A 1 82 ? 7.922 -7.212 -20.783 1.00 80.88 82 ALA A C 1
ATOM 624 O O . ALA A 1 82 ? 8.625 -8.216 -20.736 1.00 80.88 82 ALA A O 1
ATOM 625 N N . TYR A 1 83 ? 7.077 -6.907 -19.799 1.00 84.69 83 TYR A N 1
ATOM 626 C CA . TYR A 1 83 ? 6.836 -7.746 -18.628 1.00 84.69 83 TYR A CA 1
ATOM 627 C C . TYR A 1 83 ? 5.496 -7.422 -17.965 1.00 84.69 83 TYR A C 1
ATOM 629 O O . TYR A 1 83 ? 5.007 -6.292 -17.981 1.00 84.69 83 TYR A O 1
ATOM 637 N N . SER A 1 84 ? 4.926 -8.414 -17.285 1.00 91.44 84 SER A N 1
ATOM 638 C CA . SER A 1 84 ? 3.781 -8.193 -16.404 1.00 91.44 84 SER A CA 1
ATOM 639 C C . SER A 1 84 ? 3.845 -9.101 -15.186 1.00 91.44 84 SER A C 1
ATOM 641 O O . SER A 1 84 ? 3.922 -10.325 -15.320 1.00 91.44 84 SER A O 1
ATOM 643 N N . PHE A 1 85 ? 3.820 -8.512 -13.992 1.00 93.06 85 PHE A N 1
ATOM 644 C CA . PHE A 1 85 ? 3.886 -9.251 -12.736 1.00 93.06 85 PHE A CA 1
ATOM 645 C C . PHE A 1 85 ? 3.218 -8.523 -11.580 1.00 93.06 85 PHE A C 1
ATOM 647 O O . PHE A 1 85 ? 3.029 -7.307 -11.617 1.00 93.06 85 PHE A O 1
ATOM 654 N N . SER A 1 86 ? 2.897 -9.285 -10.538 1.00 94.94 86 SER A N 1
ATOM 655 C CA . SER A 1 86 ? 2.482 -8.748 -9.249 1.00 94.94 86 SER A CA 1
ATOM 656 C C . SER A 1 86 ? 3.503 -9.105 -8.178 1.00 94.94 86 SER A C 1
ATOM 658 O O . SER A 1 86 ? 4.110 -10.184 -8.179 1.00 94.94 86 SER A O 1
ATOM 660 N N . ALA A 1 87 ? 3.694 -8.186 -7.246 1.00 95.06 87 ALA A N 1
ATOM 661 C CA . ALA A 1 87 ? 4.473 -8.415 -6.049 1.00 95.06 87 ALA A CA 1
ATOM 662 C C . ALA A 1 87 ? 3.702 -7.917 -4.830 1.00 95.06 87 ALA A C 1
ATOM 664 O O . ALA A 1 87 ? 2.794 -7.097 -4.940 1.00 95.06 87 ALA A O 1
ATOM 665 N N . ARG A 1 88 ? 4.051 -8.420 -3.652 1.00 95.31 88 ARG A N 1
ATOM 666 C CA . ARG A 1 88 ? 3.410 -8.019 -2.401 1.00 95.31 88 ARG A CA 1
ATOM 667 C C . ARG A 1 88 ? 4.422 -7.769 -1.305 1.00 95.31 88 ARG A C 1
ATOM 669 O O . ARG A 1 88 ? 5.478 -8.397 -1.284 1.00 95.31 88 ARG A O 1
ATOM 676 N N . THR A 1 89 ? 4.085 -6.879 -0.388 1.00 92.88 89 THR A N 1
ATOM 677 C CA . THR A 1 89 ? 4.797 -6.705 0.876 1.00 92.88 89 THR A CA 1
ATOM 678 C C . THR A 1 89 ? 3.815 -6.882 2.020 1.00 92.88 89 THR A C 1
ATOM 680 O O . THR A 1 89 ? 2.713 -6.340 1.981 1.00 92.88 89 THR A O 1
ATOM 683 N N . ASP A 1 90 ? 4.252 -7.605 3.044 1.00 91.25 90 ASP A N 1
ATOM 684 C CA . ASP A 1 90 ? 3.481 -7.887 4.248 1.00 91.25 90 ASP A CA 1
ATOM 685 C C . ASP A 1 90 ? 4.207 -7.287 5.454 1.00 91.25 90 ASP A C 1
ATOM 687 O O . ASP A 1 90 ? 5.427 -7.437 5.589 1.00 91.25 90 ASP A O 1
ATOM 691 N N . PHE A 1 91 ? 3.485 -6.588 6.323 1.00 86.00 91 PHE A N 1
ATOM 692 C CA . PHE A 1 91 ? 4.039 -6.061 7.568 1.00 86.00 91 PHE A CA 1
ATOM 693 C C . PHE A 1 91 ? 2.940 -5.876 8.620 1.00 86.00 91 PHE A C 1
ATOM 695 O O . PHE A 1 91 ? 1.773 -5.676 8.301 1.00 86.00 91 PHE A O 1
ATOM 702 N N . SER A 1 92 ? 3.336 -5.925 9.885 1.00 84.94 92 SER A N 1
ATOM 703 C CA . SER A 1 92 ? 2.447 -5.875 11.039 1.00 84.94 92 SER A CA 1
ATOM 704 C C . SER A 1 92 ? 2.864 -4.757 11.983 1.00 84.94 92 SER A C 1
ATOM 706 O O . SER A 1 92 ? 4.037 -4.622 12.357 1.00 84.94 92 SER A O 1
ATOM 708 N N . LEU A 1 93 ? 1.886 -3.976 12.422 1.00 80.25 93 LEU A N 1
ATOM 709 C CA . LEU A 1 93 ? 2.034 -3.018 13.505 1.00 80.25 93 LEU A CA 1
ATOM 710 C C . LEU A 1 93 ? 1.349 -3.575 14.744 1.00 80.25 93 LEU A C 1
ATOM 712 O O . LEU A 1 93 ? 0.175 -3.934 14.722 1.00 80.25 93 LEU A O 1
ATOM 716 N N . SER A 1 94 ? 2.102 -3.686 15.834 1.00 76.00 94 SER A N 1
ATOM 717 C CA . SER A 1 94 ? 1.583 -4.218 17.086 1.00 76.00 94 SER A CA 1
ATOM 718 C C . SER A 1 94 ? 2.353 -3.681 18.279 1.00 76.00 94 SER A C 1
ATOM 720 O O . SER A 1 94 ? 3.564 -3.466 18.200 1.00 76.00 94 SER A O 1
ATOM 722 N N . SER A 1 95 ? 1.651 -3.517 19.398 1.00 66.69 95 SER A N 1
ATOM 723 C CA . SER A 1 95 ? 2.260 -3.297 20.712 1.00 66.69 95 SER A CA 1
ATOM 724 C C . SER A 1 95 ? 2.845 -4.585 21.310 1.00 66.69 95 SER A C 1
ATOM 726 O O . SER A 1 95 ? 3.625 -4.521 22.261 1.00 66.69 95 SER A O 1
ATOM 728 N N . LEU A 1 96 ? 2.514 -5.757 20.748 1.00 66.25 96 LEU A N 1
ATOM 729 C CA . LEU A 1 96 ? 3.053 -7.039 21.182 1.00 66.25 96 LEU A CA 1
ATOM 730 C C . LEU A 1 96 ? 4.513 -7.195 20.753 1.00 66.25 96 LEU A C 1
ATOM 732 O O . LEU A 1 96 ? 4.883 -7.076 19.579 1.00 66.25 96 LEU A O 1
ATOM 736 N N . VAL A 1 97 ? 5.351 -7.539 21.730 1.00 64.00 97 VAL A N 1
ATOM 737 C CA . VAL A 1 97 ? 6.770 -7.825 21.510 1.00 64.00 97 VAL A CA 1
ATOM 738 C C . VAL A 1 97 ? 6.911 -8.968 20.500 1.00 64.00 97 VAL A C 1
ATOM 740 O O . VAL A 1 97 ? 6.317 -10.030 20.660 1.00 64.00 97 VAL A O 1
ATOM 743 N N . GLY A 1 98 ? 7.708 -8.751 19.452 1.00 61.41 98 GLY A N 1
ATOM 744 C CA . GLY A 1 98 ? 7.977 -9.749 18.410 1.00 61.41 98 GLY A CA 1
ATOM 745 C C . GLY A 1 98 ? 7.009 -9.745 17.221 1.00 61.41 98 GLY A C 1
ATOM 746 O O . GLY A 1 98 ? 7.344 -10.350 16.207 1.00 61.41 98 GLY A O 1
ATOM 747 N N . LYS A 1 99 ? 5.872 -9.034 17.295 1.00 65.19 99 LYS A N 1
ATOM 748 C CA . LYS A 1 99 ? 4.958 -8.839 16.151 1.00 65.19 99 LYS A CA 1
ATOM 749 C C . LYS A 1 99 ? 5.162 -7.520 15.402 1.00 65.19 99 LYS A C 1
ATOM 751 O O . LYS A 1 99 ? 4.734 -7.409 14.263 1.00 65.19 99 LYS A O 1
ATOM 756 N N . TYR A 1 100 ? 5.828 -6.535 16.002 1.00 67.31 100 TYR A N 1
ATOM 757 C CA . TYR A 1 100 ? 6.145 -5.283 15.315 1.00 67.31 100 TYR A CA 1
ATOM 758 C C . TYR A 1 100 ? 7.217 -5.484 14.235 1.00 67.31 100 TYR A C 1
ATOM 760 O O . TYR A 1 100 ? 8.380 -5.772 14.545 1.00 67.31 100 TYR A O 1
ATOM 768 N N . SER A 1 101 ? 6.863 -5.269 12.970 1.00 67.50 101 SER A N 1
ATOM 769 C CA . SER A 1 101 ? 7.820 -5.250 11.865 1.00 67.50 101 SER A CA 1
ATOM 770 C C . SER A 1 101 ? 8.152 -3.811 11.468 1.00 67.50 101 SER A C 1
ATOM 772 O O . SER A 1 101 ? 7.437 -3.186 10.691 1.00 67.50 101 SER A O 1
ATOM 774 N N . GLN A 1 102 ? 9.273 -3.290 11.979 1.00 62.78 102 GLN A N 1
ATOM 775 C CA . GLN A 1 102 ? 9.823 -2.005 11.524 1.00 62.78 102 GLN A CA 1
ATOM 776 C C . GLN A 1 102 ? 10.062 -2.010 10.017 1.00 62.78 102 GLN A C 1
ATOM 778 O O . GLN A 1 102 ? 10.688 -2.952 9.508 1.00 62.78 102 GLN A O 1
ATOM 783 N N . PHE A 1 103 ? 9.704 -0.912 9.347 1.00 68.62 103 PHE A N 1
ATOM 784 C CA . PHE A 1 103 ? 10.088 -0.699 7.956 1.00 68.62 103 PHE A CA 1
ATOM 785 C C . PHE A 1 103 ? 11.607 -0.796 7.785 1.00 68.62 103 PHE A C 1
ATOM 787 O O . PHE A 1 103 ? 12.398 -0.348 8.629 1.00 68.62 103 PHE A O 1
ATOM 794 N N . LEU A 1 104 ? 12.041 -1.372 6.664 1.00 64.25 104 LEU A N 1
ATOM 795 C CA . LEU A 1 104 ? 13.463 -1.574 6.376 1.00 64.25 104 LEU A CA 1
ATOM 796 C C . LEU A 1 104 ? 14.224 -0.239 6.320 1.00 64.25 104 LEU A C 1
ATOM 798 O O . LEU A 1 104 ? 15.359 -0.151 6.806 1.00 64.25 104 LEU A O 1
ATOM 802 N N . GLY A 1 105 ? 13.557 0.824 5.860 1.00 59.22 105 GLY A N 1
ATOM 803 C CA . GLY A 1 105 ? 14.078 2.192 5.854 1.00 59.22 105 GLY A CA 1
ATOM 804 C C . GLY A 1 105 ? 14.475 2.717 7.242 1.00 59.22 105 GLY A C 1
ATOM 805 O O . GLY A 1 105 ? 15.477 3.423 7.371 1.00 59.22 105 GLY A O 1
ATOM 806 N N . VAL A 1 106 ? 13.772 2.318 8.308 1.00 61.56 106 VAL A N 1
ATOM 807 C CA . VAL A 1 106 ? 14.108 2.702 9.694 1.00 61.56 106 VAL A CA 1
ATOM 808 C C . VAL A 1 106 ? 15.327 1.953 10.204 1.00 61.56 106 VAL A C 1
ATOM 810 O O . VAL A 1 106 ? 16.205 2.538 10.841 1.00 61.56 106 VAL A O 1
ATOM 813 N N . LYS A 1 107 ? 15.433 0.658 9.895 1.00 60.41 107 LYS A N 1
ATOM 814 C CA . LYS A 1 107 ? 16.621 -0.130 10.253 1.00 60.41 107 LYS A CA 1
ATOM 815 C C . LYS A 1 107 ? 17.874 0.458 9.602 1.00 60.41 107 LYS A C 1
ATOM 817 O O . LYS A 1 107 ? 18.925 0.522 10.240 1.00 60.41 107 LYS A O 1
ATOM 822 N N . ARG A 1 108 ? 17.763 0.936 8.359 1.00 62.09 108 ARG A N 1
ATOM 823 C CA . ARG A 1 108 ? 18.855 1.599 7.634 1.00 62.09 108 ARG A CA 1
ATOM 824 C C . ARG A 1 108 ? 19.219 2.955 8.240 1.00 62.09 108 ARG A C 1
ATOM 826 O O . ARG A 1 108 ? 20.402 3.211 8.464 1.00 62.09 108 ARG A O 1
ATOM 833 N N . SER A 1 109 ? 18.233 3.798 8.549 1.00 59.50 109 SER A N 1
ATOM 834 C CA . SER A 1 109 ? 18.488 5.117 9.143 1.00 59.50 109 SER A CA 1
ATOM 835 C C . SER A 1 109 ? 19.129 5.014 10.534 1.00 59.50 109 SER A C 1
ATOM 837 O O . SER A 1 109 ? 20.070 5.753 10.828 1.00 59.50 109 SER A O 1
ATOM 839 N N . ARG A 1 110 ? 18.712 4.042 11.360 1.00 62.12 110 ARG A N 1
ATOM 840 C CA . ARG A 1 110 ? 19.314 3.770 12.679 1.00 62.12 110 ARG A CA 1
ATOM 841 C C . ARG A 1 110 ? 20.737 3.216 12.585 1.00 62.12 110 ARG A C 1
ATOM 843 O O . ARG A 1 110 ? 21.594 3.638 13.356 1.00 62.12 110 ARG A O 1
ATOM 850 N N . LYS A 1 111 ? 21.026 2.327 11.626 1.00 58.06 111 LYS A N 1
ATOM 851 C CA . LYS A 1 111 ? 22.405 1.863 11.378 1.00 58.06 111 LYS A CA 1
ATOM 852 C C . LYS A 1 111 ? 23.327 3.007 10.960 1.00 58.06 111 LYS A C 1
ATOM 854 O O . LYS A 1 111 ? 24.409 3.139 11.517 1.00 58.06 111 LYS A O 1
ATOM 859 N N . SER A 1 112 ? 22.863 3.894 10.076 1.00 54.69 112 SER A N 1
ATOM 860 C CA . SER A 1 112 ? 23.623 5.091 9.681 1.00 54.69 112 SER A CA 1
ATOM 861 C C . SER A 1 112 ? 23.957 6.004 10.869 1.00 54.69 112 SER A C 1
ATOM 863 O O . SER A 1 112 ? 24.993 6.666 10.855 1.00 54.69 112 SER A O 1
ATOM 865 N N . GLN A 1 113 ? 23.093 6.042 11.890 1.00 52.22 113 GLN A N 1
ATOM 866 C CA . GLN A 1 113 ? 23.316 6.796 13.126 1.00 52.22 113 GLN A CA 1
ATOM 867 C C . GLN A 1 113 ? 24.356 6.124 14.035 1.00 52.22 113 GLN A C 1
ATOM 869 O O . GLN A 1 113 ? 25.193 6.814 14.611 1.00 52.22 113 GLN A O 1
ATOM 874 N N . GLN A 1 114 ? 24.329 4.793 14.148 1.00 53.69 114 GLN A N 1
ATOM 875 C CA . GLN A 1 114 ? 25.309 4.034 14.936 1.00 53.69 114 GLN A CA 1
ATOM 876 C C . GLN A 1 114 ? 26.704 4.015 14.295 1.00 53.69 114 GLN A C 1
ATOM 878 O O . GLN A 1 114 ? 27.700 3.968 15.008 1.00 53.69 114 GLN A O 1
ATOM 883 N N . GLU A 1 115 ? 26.790 4.104 12.968 1.00 55.50 115 GLU A N 1
ATOM 884 C CA . GLU A 1 115 ? 28.056 4.088 12.222 1.00 55.50 115 GLU A CA 1
ATOM 885 C C . GLU A 1 115 ? 28.715 5.477 12.080 1.00 55.50 115 GLU A C 1
ATOM 887 O O . GLU A 1 115 ? 29.694 5.625 11.352 1.00 55.50 115 GLU A O 1
ATOM 892 N N . GLY A 1 116 ? 28.203 6.519 12.751 1.00 45.62 116 GLY A N 1
ATOM 893 C CA . GLY A 1 116 ? 28.829 7.851 12.776 1.00 45.62 116 GLY A CA 1
ATOM 894 C C . GLY A 1 116 ? 28.868 8.577 11.422 1.00 45.62 116 GLY A C 1
ATOM 895 O O . GLY A 1 116 ? 29.556 9.587 11.277 1.00 45.62 116 GLY A O 1
ATOM 896 N N . SER A 1 117 ? 28.125 8.100 10.416 1.00 49.00 117 SER A N 1
ATOM 897 C CA . SER A 1 117 ? 28.100 8.678 9.068 1.00 49.00 117 SER A CA 1
ATOM 898 C C . SER A 1 117 ? 27.144 9.875 9.007 1.00 49.00 117 SER A C 1
ATOM 900 O O . SER A 1 117 ? 26.084 9.832 8.390 1.00 49.00 117 SER A O 1
ATOM 902 N N . PHE A 1 118 ? 27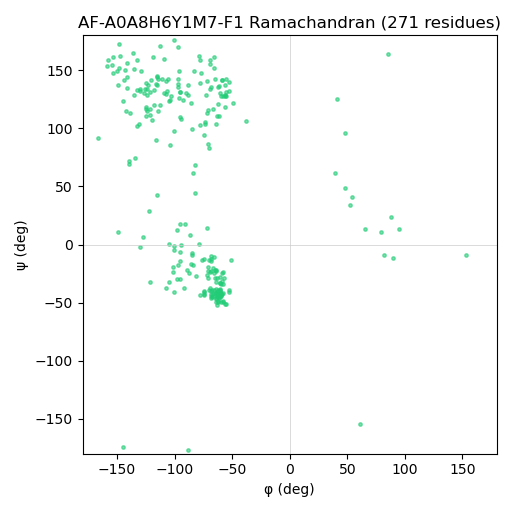.515 10.964 9.682 1.00 45.66 118 PHE A N 1
ATOM 903 C CA . PHE A 1 118 ? 26.730 12.205 9.766 1.00 45.66 118 PHE A CA 1
ATOM 904 C C . PHE A 1 118 ? 26.642 12.981 8.433 1.00 45.66 118 PHE A C 1
ATOM 906 O O . PHE A 1 118 ? 25.818 13.880 8.304 1.00 45.66 118 PHE A O 1
ATOM 913 N N . ASN A 1 119 ? 27.467 12.623 7.438 1.00 41.72 119 ASN A N 1
ATOM 914 C CA . ASN A 1 119 ? 27.619 13.350 6.168 1.00 41.72 119 ASN A CA 1
ATOM 915 C C . ASN A 1 119 ? 26.956 12.688 4.946 1.00 41.72 119 ASN A C 1
ATOM 917 O O . ASN A 1 119 ? 27.047 13.228 3.845 1.00 41.72 119 ASN A O 1
ATOM 921 N N . LYS A 1 120 ? 26.288 11.536 5.093 1.00 46.62 120 LYS A N 1
ATOM 922 C CA . LYS A 1 120 ? 25.449 10.982 4.019 1.00 46.62 120 LYS A CA 1
ATOM 923 C C . LYS A 1 120 ? 24.021 11.462 4.222 1.00 46.62 120 LYS A C 1
ATOM 925 O O . LYS A 1 120 ? 23.460 11.269 5.294 1.00 46.62 120 LYS A O 1
ATOM 930 N N . THR A 1 121 ? 23.466 12.096 3.192 1.00 46.94 121 THR A N 1
ATOM 931 C CA . THR A 1 121 ? 22.104 12.636 3.118 1.00 46.94 121 THR A CA 1
ATOM 932 C C . THR A 1 121 ? 21.134 11.700 3.832 1.00 46.94 121 THR A C 1
ATOM 934 O O . THR A 1 121 ? 20.866 10.590 3.369 1.00 46.94 121 THR A O 1
ATOM 937 N N . ARG A 1 122 ? 20.687 12.116 5.019 1.00 54.59 122 ARG A N 1
ATOM 938 C CA . ARG A 1 122 ? 19.801 11.337 5.880 1.00 54.59 122 ARG A CA 1
ATOM 939 C C . ARG A 1 122 ? 18.487 11.167 5.132 1.00 54.59 122 ARG A C 1
ATOM 941 O O . ARG A 1 122 ? 17.718 12.119 5.045 1.00 54.59 122 ARG A O 1
ATOM 948 N N . ASP A 1 123 ? 18.239 9.986 4.575 1.00 58.72 123 ASP A N 1
ATOM 949 C CA . ASP A 1 123 ? 16.938 9.682 3.988 1.00 58.72 123 ASP A CA 1
ATOM 950 C C . ASP A 1 123 ? 15.916 9.538 5.125 1.00 58.72 123 ASP A C 1
ATOM 952 O O . ASP A 1 123 ? 15.718 8.469 5.703 1.00 58.72 123 ASP A O 1
ATOM 956 N N . SER A 1 124 ? 15.344 10.672 5.529 1.00 64.81 124 SER A N 1
ATOM 957 C CA . SER A 1 124 ? 14.393 10.781 6.633 1.00 64.81 124 SER A CA 1
ATOM 958 C C . SER A 1 124 ? 13.018 10.234 6.271 1.00 64.81 124 SER A C 1
ATOM 960 O O . SER A 1 124 ? 12.218 10.007 7.175 1.00 64.81 124 SER A O 1
ATOM 962 N N . ARG A 1 125 ? 12.748 9.965 4.987 1.00 67.38 125 ARG A N 1
ATOM 963 C CA . ARG A 1 125 ? 11.434 9.517 4.512 1.00 67.38 125 ARG A CA 1
ATOM 964 C C . ARG A 1 125 ? 11.017 8.206 5.153 1.00 67.38 125 ARG A C 1
ATOM 966 O O . ARG A 1 125 ? 9.879 8.101 5.578 1.00 67.38 125 ARG A O 1
ATOM 973 N N . GLY A 1 126 ? 11.941 7.259 5.330 1.00 66.00 126 GLY A N 1
ATOM 974 C CA . GLY A 1 126 ? 11.638 6.004 6.025 1.00 66.00 126 GLY A CA 1
ATOM 975 C C . GLY A 1 126 ? 11.265 6.190 7.499 1.00 66.00 126 GLY A C 1
ATOM 976 O O . GLY A 1 126 ? 10.438 5.449 8.011 1.00 66.00 126 GLY A O 1
ATOM 977 N N . VAL A 1 127 ? 11.828 7.200 8.173 1.00 68.19 127 VAL A N 1
ATOM 978 C CA . VAL A 1 127 ? 11.497 7.527 9.573 1.00 68.19 127 VAL A CA 1
ATOM 979 C C . VAL A 1 127 ? 10.173 8.279 9.667 1.00 68.19 127 VAL A C 1
ATOM 981 O O . VAL A 1 127 ? 9.361 7.970 10.531 1.00 68.19 127 VAL A O 1
ATOM 984 N N . VAL A 1 128 ? 9.945 9.249 8.779 1.00 68.94 128 VAL A N 1
ATOM 985 C CA . VAL A 1 128 ? 8.676 9.986 8.697 1.00 68.94 128 VAL A CA 1
ATOM 986 C C . VAL A 1 128 ? 7.538 9.030 8.361 1.00 68.94 128 VAL A C 1
ATOM 988 O O . VAL A 1 128 ? 6.487 9.091 8.986 1.00 68.94 128 VAL A O 1
ATOM 991 N N . LEU A 1 129 ? 7.764 8.104 7.431 1.00 70.75 129 LEU A N 1
ATOM 992 C CA . LEU A 1 129 ? 6.789 7.094 7.059 1.00 70.75 129 LEU A CA 1
ATOM 993 C C . LEU A 1 129 ? 6.466 6.144 8.217 1.00 70.75 129 LEU A C 1
ATOM 995 O O . LEU A 1 129 ? 5.294 5.902 8.484 1.00 70.75 129 LEU A O 1
ATOM 999 N N . ASP A 1 130 ? 7.479 5.629 8.916 1.00 71.00 130 ASP A N 1
ATOM 1000 C CA . ASP A 1 130 ? 7.283 4.785 10.103 1.00 71.00 130 ASP A CA 1
ATOM 1001 C C . ASP A 1 130 ? 6.487 5.519 11.180 1.00 71.00 130 ASP A C 1
ATOM 1003 O O . ASP A 1 130 ? 5.538 4.962 11.724 1.00 71.00 130 ASP A O 1
ATOM 1007 N N . ALA A 1 131 ? 6.797 6.797 11.419 1.00 71.12 131 ALA A N 1
ATOM 1008 C CA . ALA A 1 131 ? 6.060 7.629 12.360 1.00 71.12 131 ALA A CA 1
ATOM 1009 C C . ALA A 1 131 ? 4.602 7.845 11.925 1.00 71.12 131 ALA A C 1
ATOM 1011 O O . ALA A 1 131 ? 3.700 7.612 12.721 1.00 71.12 131 ALA A O 1
ATOM 1012 N N . MET A 1 132 ? 4.350 8.237 10.672 1.00 70.25 132 MET A N 1
ATOM 1013 C CA . MET A 1 132 ? 2.994 8.471 10.154 1.00 70.25 132 MET A CA 1
ATOM 1014 C C . MET A 1 132 ? 2.156 7.190 10.141 1.00 70.25 132 MET A C 1
ATOM 1016 O O . MET A 1 132 ? 0.992 7.203 10.537 1.00 70.25 132 MET A O 1
ATOM 1020 N N . THR A 1 133 ? 2.753 6.068 9.746 1.00 71.06 133 THR A N 1
ATOM 1021 C CA . THR A 1 133 ? 2.091 4.756 9.745 1.00 71.06 133 THR A CA 1
ATOM 1022 C C . THR A 1 133 ? 1.796 4.308 11.174 1.00 71.06 133 THR A C 1
ATOM 1024 O O . THR A 1 133 ? 0.682 3.894 11.473 1.00 71.06 133 THR A O 1
ATOM 1027 N N . THR A 1 134 ? 2.749 4.459 12.096 1.00 73.69 134 THR A N 1
ATOM 1028 C CA . THR A 1 134 ? 2.547 4.106 13.508 1.00 73.69 134 THR A CA 1
ATOM 1029 C C . THR A 1 134 ? 1.476 4.979 14.153 1.00 73.69 134 THR A C 1
ATOM 1031 O O . THR A 1 134 ? 0.588 4.447 14.815 1.00 73.69 134 THR A O 1
ATOM 1034 N N . LEU A 1 135 ? 1.518 6.299 13.947 1.00 70.75 135 LEU A N 1
ATOM 1035 C CA . LEU A 1 135 ? 0.519 7.233 14.471 1.00 70.75 135 LEU A CA 1
ATOM 1036 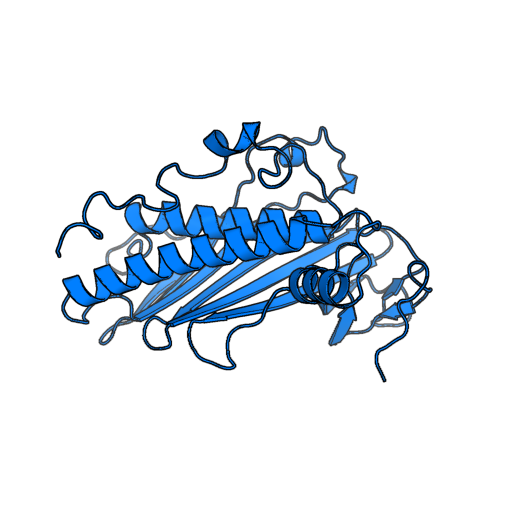C C . LEU A 1 135 ? -0.874 6.918 13.920 1.00 70.75 135 LEU A C 1
ATOM 1038 O O . LEU A 1 135 ? -1.819 6.828 14.694 1.00 70.75 135 LEU A O 1
ATOM 1042 N N . SER A 1 136 ? -0.987 6.685 12.609 1.00 67.69 136 SER A N 1
ATOM 1043 C CA . SER A 1 136 ? -2.268 6.366 11.964 1.00 67.69 136 SER A CA 1
ATOM 1044 C C . SER A 1 136 ? -2.860 5.049 12.430 1.00 67.69 136 SER A C 1
ATOM 1046 O O . SER A 1 136 ? -4.035 4.978 12.777 1.00 67.69 136 SER A O 1
ATOM 1048 N N . SER A 1 137 ? -2.021 4.036 12.572 1.00 71.50 137 SER A N 1
ATOM 1049 C CA . SER A 1 137 ? -2.435 2.724 13.067 1.00 71.50 137 SER A CA 1
ATOM 1050 C C . SER A 1 137 ? -2.802 2.753 14.548 1.00 71.50 137 SER A C 1
ATOM 1052 O O . SER A 1 137 ? -3.759 2.105 14.961 1.00 71.50 137 SER A O 1
ATOM 1054 N N . THR A 1 138 ? -2.073 3.531 15.353 1.00 72.69 138 THR A N 1
ATOM 1055 C CA . THR A 1 138 ? -2.367 3.704 16.783 1.00 72.69 138 THR A CA 1
ATOM 1056 C C . THR A 1 138 ? -3.682 4.452 16.990 1.00 72.69 138 THR A C 1
ATOM 1058 O O . THR A 1 138 ? -4.452 4.069 17.866 1.00 72.69 138 THR A O 1
ATOM 1061 N N . ASP A 1 139 ? -3.969 5.472 16.175 1.00 70.62 139 ASP A N 1
ATOM 1062 C CA . ASP A 1 139 ? -5.239 6.207 16.219 1.00 70.62 139 ASP A CA 1
ATOM 1063 C C . ASP A 1 139 ? -6.424 5.282 15.899 1.00 70.62 139 ASP A C 1
ATOM 1065 O O . ASP A 1 139 ? -7.362 5.185 16.692 1.00 70.62 139 ASP A O 1
ATOM 1069 N N . VAL A 1 140 ? -6.331 4.502 14.810 1.00 70.94 140 VAL A N 1
ATOM 1070 C CA . VAL A 1 140 ? -7.338 3.480 14.462 1.00 70.94 140 VAL A CA 1
ATOM 1071 C C . VAL A 1 140 ? -7.527 2.481 15.603 1.00 70.94 140 VAL A C 1
ATOM 1073 O O . VAL A 1 140 ? -8.655 2.252 16.040 1.00 70.94 140 VAL A O 1
ATOM 1076 N N . ALA A 1 141 ? -6.437 1.908 16.119 1.00 71.62 141 ALA A N 1
ATOM 1077 C CA . ALA A 1 141 ? -6.502 0.925 17.196 1.00 71.62 141 ALA A CA 1
ATOM 1078 C C . ALA A 1 141 ? -7.142 1.503 18.470 1.00 71.62 141 ALA A C 1
ATOM 1080 O O . ALA A 1 141 ? -7.986 0.850 19.081 1.00 71.62 141 ALA A O 1
ATOM 1081 N N . SER A 1 142 ? -6.791 2.736 18.848 1.00 71.31 142 SER A N 1
ATOM 1082 C CA . SER A 1 142 ? -7.340 3.428 20.020 1.00 71.31 142 SER A CA 1
ATOM 1083 C C . SER A 1 142 ? -8.846 3.669 19.897 1.00 71.31 142 SER A C 1
ATOM 1085 O O . SER A 1 142 ? -9.603 3.405 20.836 1.00 71.31 142 SER A O 1
ATOM 1087 N N . ARG A 1 143 ? -9.311 4.114 18.725 1.00 68.94 143 ARG A N 1
ATOM 1088 C CA . ARG A 1 143 ? -10.736 4.364 18.460 1.00 68.94 143 ARG A CA 1
ATOM 1089 C C . ARG A 1 143 ? -11.543 3.070 18.451 1.00 68.94 143 ARG A C 1
ATOM 1091 O O . ARG A 1 143 ? -12.574 3.002 19.116 1.00 68.94 143 ARG A O 1
ATOM 1098 N N . ILE A 1 144 ? -11.045 2.020 17.791 1.00 67.31 144 ILE A N 1
ATOM 1099 C CA . ILE A 1 144 ? -11.671 0.688 17.818 1.00 67.31 144 ILE A CA 1
ATOM 1100 C C . ILE A 1 144 ? -11.742 0.165 19.255 1.00 67.31 144 ILE A C 1
ATOM 1102 O O . ILE A 1 144 ? -12.783 -0.322 19.688 1.00 67.31 144 ILE A O 1
ATOM 1106 N N . PHE A 1 145 ? -10.665 0.305 20.028 1.00 67.69 145 PHE A N 1
ATOM 1107 C CA . PHE A 1 145 ? -10.638 -0.144 21.416 1.00 67.69 145 PHE A CA 1
ATOM 1108 C C . PHE A 1 145 ? -11.599 0.647 22.314 1.00 67.69 145 PHE A C 1
ATOM 1110 O O . PHE A 1 145 ? -12.278 0.069 23.162 1.00 67.69 145 PHE A O 1
ATOM 1117 N N . THR A 1 146 ? -11.714 1.958 22.104 1.00 67.25 146 THR A N 1
ATOM 1118 C CA . THR A 1 146 ? -12.681 2.810 22.812 1.00 67.25 146 THR A CA 1
ATOM 1119 C C . THR A 1 146 ? -14.114 2.395 22.485 1.00 67.25 146 THR A C 1
ATOM 1121 O O . THR A 1 146 ? -14.925 2.221 23.395 1.00 67.25 146 THR A O 1
ATOM 1124 N N . LEU A 1 147 ? -14.414 2.140 21.207 1.00 62.94 147 LEU A N 1
ATOM 1125 C CA . LEU A 1 147 ? -15.693 1.564 20.785 1.00 62.94 147 LEU A CA 1
ATOM 1126 C C . LEU A 1 147 ? -15.926 0.186 21.414 1.00 62.94 147 LEU A C 1
ATOM 1128 O O . LEU A 1 147 ? -17.062 -0.155 21.733 1.00 62.94 147 LEU A O 1
ATOM 1132 N N . LEU A 1 148 ? -14.877 -0.612 21.620 1.00 64.00 148 LEU A N 1
ATOM 1133 C CA . LEU A 1 148 ? -14.983 -1.931 22.239 1.00 64.00 148 LEU A CA 1
ATOM 1134 C C . LEU A 1 148 ? -15.317 -1.875 23.730 1.00 64.00 148 LEU A C 1
ATOM 1136 O O . LEU A 1 148 ? -16.147 -2.654 24.205 1.00 64.00 148 LEU A O 1
ATOM 1140 N N . GLN A 1 149 ? -14.741 -0.917 24.452 1.00 65.06 149 GLN A N 1
ATOM 1141 C CA . GLN A 1 149 ? -15.100 -0.649 25.843 1.00 65.06 149 GLN A CA 1
ATOM 1142 C C . GLN A 1 149 ? -16.515 -0.075 25.977 1.00 65.06 149 GLN A C 1
ATOM 1144 O O . GLN A 1 149 ? -17.277 -0.523 26.833 1.00 65.06 149 GLN A O 1
ATOM 1149 N N . ALA A 1 150 ? -16.890 0.880 25.120 1.00 59.94 150 ALA A N 1
ATOM 1150 C CA . ALA A 1 150 ? -18.178 1.572 25.195 1.00 59.94 150 ALA A CA 1
ATOM 1151 C C . ALA A 1 150 ? -19.384 0.640 24.988 1.00 59.94 150 ALA A C 1
ATOM 1153 O O . ALA A 1 150 ? -20.453 0.878 25.547 1.00 59.94 150 ALA A O 1
ATOM 1154 N N . THR A 1 151 ? -19.216 -0.442 24.227 1.00 59.72 151 THR A N 1
ATOM 1155 C CA . THR A 1 151 ? -20.263 -1.445 23.977 1.00 59.72 151 THR A CA 1
ATOM 1156 C C . THR A 1 151 ? -20.145 -2.678 24.878 1.00 59.72 151 THR A C 1
ATOM 1158 O O . THR A 1 151 ? -20.797 -3.693 24.627 1.00 59.72 151 THR A O 1
ATOM 1161 N N . ASN A 1 152 ? -19.319 -2.628 25.931 1.00 60.62 152 ASN A N 1
ATOM 1162 C CA . ASN A 1 152 ? -19.112 -3.735 26.868 1.00 60.62 152 ASN A CA 1
ATOM 1163 C C . ASN A 1 152 ? -18.711 -5.057 26.168 1.00 60.62 152 ASN A C 1
ATOM 1165 O O . ASN A 1 152 ?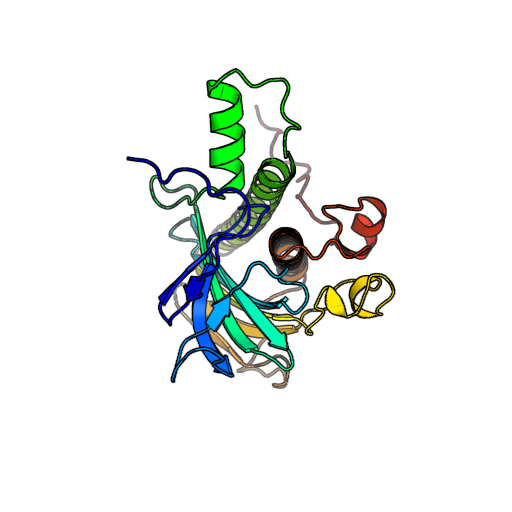 -19.222 -6.128 26.494 1.00 60.62 152 ASN A O 1
ATOM 1169 N N . GLY A 1 153 ? -17.833 -4.983 25.158 1.00 55.84 153 GLY A N 1
ATOM 1170 C CA . GLY A 1 153 ? -17.337 -6.156 24.426 1.00 55.84 153 GLY A CA 1
ATOM 1171 C C . GLY A 1 153 ? -18.287 -6.715 23.359 1.00 55.84 153 GLY A C 1
ATOM 1172 O O . GLY A 1 153 ? -18.033 -7.793 22.821 1.00 55.84 153 GLY A O 1
ATOM 1173 N N . THR A 1 154 ? -19.359 -5.993 23.019 1.00 58.91 154 THR A N 1
ATOM 1174 C CA . THR A 1 154 ? -20.276 -6.336 21.912 1.00 58.91 154 THR A CA 1
ATOM 1175 C C . THR A 1 154 ? -19.933 -5.613 20.607 1.00 58.91 154 THR A C 1
ATOM 1177 O O . THR A 1 154 ? -20.764 -5.540 19.713 1.00 58.91 154 THR A O 1
ATOM 1180 N N . SER A 1 155 ? -18.717 -5.076 20.494 1.00 60.56 155 SER A N 1
ATOM 1181 C CA . SER A 1 155 ? -18.183 -4.350 19.331 1.00 60.56 155 SER A CA 1
ATOM 1182 C C . SER A 1 155 ? -17.333 -5.238 18.416 1.00 60.56 155 SER A C 1
ATOM 1184 O O . SER A 1 155 ? -16.972 -6.353 18.807 1.00 60.56 155 SER A O 1
ATOM 1186 N N . PRO A 1 156 ? -16.963 -4.730 17.224 1.00 61.47 156 PRO A N 1
ATOM 1187 C CA . PRO A 1 156 ? -15.967 -5.337 16.353 1.00 61.47 156 PRO A CA 1
ATOM 1188 C C . PRO A 1 156 ? -14.684 -5.694 17.099 1.00 61.47 156 PRO A C 1
ATOM 1190 O O . PRO A 1 156 ? -14.021 -4.835 17.674 1.00 61.47 156 PRO A O 1
ATOM 1193 N N . VAL A 1 157 ? -14.326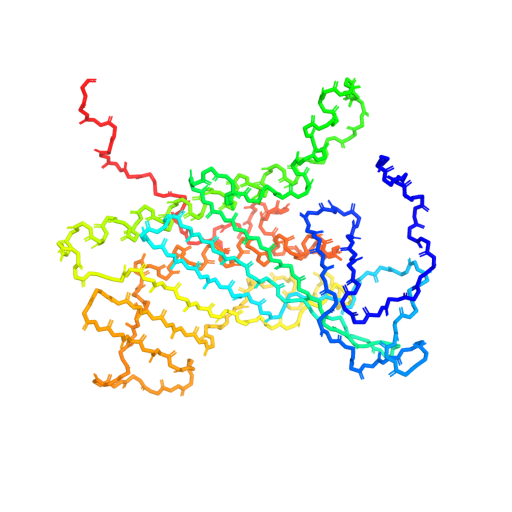 -6.965 17.055 1.00 71.19 157 VAL A N 1
ATOM 1194 C CA . VAL A 1 157 ? -13.077 -7.511 17.579 1.00 71.19 157 VAL A CA 1
ATOM 1195 C C . VAL A 1 157 ? -12.048 -7.669 16.459 1.00 71.19 157 VAL A C 1
ATOM 1197 O O . VAL A 1 157 ? -10.851 -7.540 16.691 1.00 71.19 157 VAL A O 1
ATOM 1200 N N . ILE A 1 158 ? -12.518 -7.908 15.231 1.00 78.69 158 ILE A N 1
ATOM 1201 C CA . ILE A 1 158 ? -11.682 -8.037 14.036 1.00 78.69 158 ILE A CA 1
ATOM 1202 C C . ILE A 1 158 ? -12.297 -7.196 12.926 1.00 78.69 158 ILE A C 1
ATOM 1204 O O . ILE A 1 158 ? -13.496 -7.311 12.679 1.00 78.69 158 ILE A O 1
ATOM 1208 N N . ILE A 1 159 ? -11.482 -6.407 12.232 1.00 79.75 159 ILE A N 1
ATOM 1209 C CA . ILE A 1 159 ? -11.850 -5.700 11.003 1.00 79.75 159 ILE A CA 1
ATOM 1210 C C . ILE A 1 159 ? -10.857 -6.108 9.925 1.00 79.75 159 ILE A C 1
ATOM 1212 O O . ILE A 1 159 ? -9.652 -6.016 10.119 1.00 79.75 159 ILE A O 1
ATOM 1216 N N . SER A 1 160 ? -11.345 -6.534 8.772 1.00 84.62 160 SER A N 1
ATOM 1217 C CA . SER A 1 160 ? -10.522 -6.800 7.603 1.00 84.62 160 SER A CA 1
ATOM 1218 C C . SER A 1 160 ? -11.120 -6.102 6.398 1.00 84.62 160 SER A C 1
ATOM 1220 O O . SER A 1 160 ? -12.326 -6.170 6.191 1.00 84.62 160 SER A O 1
ATOM 1222 N N . LEU A 1 161 ? -10.303 -5.415 5.611 1.00 88.06 161 LEU A N 1
ATOM 1223 C CA . LEU A 1 161 ? -10.753 -4.733 4.406 1.00 88.06 161 LEU A CA 1
ATOM 1224 C C . LEU A 1 161 ? -9.734 -4.863 3.282 1.00 88.06 161 LEU A C 1
ATOM 1226 O O . LEU A 1 161 ? -8.543 -5.055 3.525 1.00 88.06 161 LEU A O 1
ATOM 1230 N N . GLN A 1 162 ? -10.232 -4.721 2.062 1.00 91.25 162 GLN A N 1
ATOM 1231 C CA . GLN A 1 162 ? -9.457 -4.565 0.845 1.00 91.25 162 GLN A CA 1
ATOM 1232 C C . GLN A 1 162 ? -9.804 -3.207 0.239 1.00 91.25 162 GLN A C 1
ATOM 1234 O O . GLN A 1 162 ? -10.966 -2.945 -0.072 1.00 91.25 162 GLN A O 1
ATOM 1239 N N . ALA A 1 163 ? -8.794 -2.356 0.090 1.00 90.94 163 ALA A N 1
ATOM 1240 C CA . ALA A 1 163 ? -8.874 -1.115 -0.662 1.00 90.94 163 ALA A CA 1
ATOM 1241 C C . ALA A 1 163 ? -8.169 -1.305 -2.007 1.00 90.94 163 ALA A C 1
ATOM 1243 O O . ALA A 1 163 ? -6.998 -1.680 -2.031 1.00 90.94 163 ALA A O 1
ATOM 1244 N N . ASP A 1 164 ? -8.866 -1.040 -3.104 1.00 93.19 164 ASP A N 1
ATOM 1245 C CA . ASP A 1 164 ? -8.330 -1.125 -4.457 1.00 93.19 164 ASP A CA 1
ATOM 1246 C C . ASP A 1 164 ? -8.088 0.268 -5.033 1.00 93.19 164 ASP A C 1
ATOM 1248 O O . ASP A 1 164 ? -8.852 1.208 -4.803 1.00 93.19 164 ASP A O 1
ATOM 1252 N N . PHE A 1 165 ? -7.002 0.399 -5.787 1.00 93.19 165 PHE A N 1
ATOM 1253 C CA . PHE A 1 165 ? -6.538 1.664 -6.338 1.00 93.19 165 PHE A CA 1
ATOM 1254 C C . PHE A 1 165 ? -6.585 1.637 -7.865 1.00 93.19 165 PHE A C 1
ATOM 1256 O O . PHE A 1 165 ? -6.138 0.666 -8.484 1.00 93.19 165 PHE A O 1
ATOM 1263 N N . PRO A 1 166 ? -7.038 2.728 -8.504 1.00 93.00 166 PRO A N 1
ATOM 1264 C CA . PRO A 1 166 ? -6.826 2.924 -9.925 1.00 93.00 166 PRO A CA 1
ATOM 1265 C C . PRO A 1 166 ? -5.329 2.968 -10.238 1.00 93.00 166 PRO A C 1
ATOM 1267 O O . PRO A 1 166 ? -4.574 3.728 -9.625 1.00 93.00 166 PRO A O 1
ATOM 1270 N N . PHE A 1 167 ? -4.923 2.177 -11.228 1.00 93.00 167 PHE A N 1
ATOM 1271 C CA . PHE A 1 167 ? -3.535 2.065 -11.657 1.00 93.00 167 PHE A CA 1
ATOM 1272 C C . PHE A 1 167 ? -2.997 3.407 -12.184 1.00 93.00 167 PHE A C 1
ATOM 1274 O O . PHE A 1 167 ? -3.530 3.967 -13.144 1.00 93.00 167 PHE A O 1
ATOM 1281 N N . CYS A 1 168 ? -1.937 3.922 -11.559 1.00 92.88 168 CYS A N 1
ATOM 1282 C CA . CYS A 1 168 ? -1.292 5.195 -11.879 1.00 92.88 168 CYS A CA 1
ATOM 1283 C C . CYS A 1 168 ? 0.245 5.092 -11.789 1.00 92.88 168 CYS A C 1
ATOM 1285 O O . CYS A 1 168 ? 0.867 5.637 -10.867 1.00 92.88 168 CYS A O 1
ATOM 1287 N N . PRO A 1 169 ? 0.890 4.393 -12.737 1.00 92.88 169 PRO A N 1
ATOM 1288 C CA . PRO A 1 169 ? 2.337 4.230 -12.742 1.00 92.88 169 PRO A CA 1
ATOM 1289 C C . PRO A 1 169 ? 3.045 5.557 -13.052 1.00 92.88 169 PRO A C 1
ATOM 1291 O O . PRO A 1 169 ? 2.499 6.446 -13.716 1.00 92.88 169 PRO A O 1
ATOM 1294 N N . ALA A 1 170 ? 4.295 5.687 -12.604 1.00 90.00 170 ALA A N 1
ATOM 1295 C CA . ALA A 1 170 ? 5.109 6.885 -12.825 1.00 90.00 170 ALA A CA 1
ATOM 1296 C C . ALA A 1 170 ? 5.346 7.179 -14.319 1.00 90.00 170 ALA A C 1
ATOM 1298 O O . ALA A 1 170 ? 5.484 8.347 -14.695 1.00 90.00 170 ALA A O 1
ATOM 1299 N N . ALA A 1 171 ? 5.336 6.143 -15.165 1.00 89.50 171 ALA A N 1
ATOM 1300 C CA . ALA A 1 171 ? 5.497 6.234 -16.615 1.00 89.50 171 ALA A CA 1
ATOM 1301 C C . ALA A 1 171 ? 4.435 7.113 -17.307 1.00 89.50 171 ALA A C 1
ATOM 1303 O O . ALA A 1 171 ? 4.711 7.692 -18.357 1.00 89.50 171 ALA A O 1
ATOM 1304 N N . LEU A 1 172 ? 3.246 7.297 -16.710 1.00 90.81 172 LEU A N 1
ATOM 1305 C CA . LEU A 1 172 ? 2.231 8.232 -17.228 1.00 90.81 172 LEU A CA 1
ATOM 1306 C C . LEU A 1 172 ? 2.652 9.708 -17.100 1.00 90.81 172 LEU A C 1
ATOM 1308 O O . LEU A 1 172 ? 2.055 10.590 -17.719 1.00 90.81 172 LEU A O 1
ATOM 1312 N N . GLY A 1 173 ? 3.688 9.986 -16.310 1.00 87.38 173 GLY A N 1
ATOM 1313 C CA . GLY A 1 173 ? 4.249 11.312 -16.114 1.00 87.38 173 GLY A CA 1
ATOM 1314 C C . GLY A 1 173 ? 3.546 12.131 -15.030 1.00 87.38 173 GLY A C 1
ATOM 1315 O O . GLY A 1 173 ? 2.425 11.869 -14.600 1.00 87.38 173 GLY A O 1
ATOM 1316 N N . ARG A 1 174 ? 4.222 13.197 -14.588 1.00 86.94 174 ARG A N 1
ATOM 1317 C CA . ARG A 1 174 ? 3.800 14.027 -13.439 1.00 86.94 174 ARG A CA 1
ATOM 1318 C C . ARG A 1 174 ? 2.554 14.880 -13.677 1.00 86.94 174 ARG A C 1
ATOM 1320 O O . ARG A 1 174 ? 2.026 15.442 -12.727 1.00 86.94 174 ARG A O 1
ATOM 1327 N N . VAL A 1 175 ? 2.128 15.018 -14.930 1.00 90.12 175 VAL A N 1
ATOM 1328 C CA . VAL A 1 175 ? 0.940 15.792 -15.325 1.00 90.12 175 VAL A CA 1
ATOM 1329 C C . VAL A 1 175 ? -0.273 14.902 -15.590 1.00 90.12 175 VAL A C 1
ATOM 1331 O O . VAL A 1 175 ? -1.343 15.416 -15.911 1.00 90.12 175 VAL A O 1
ATOM 1334 N N . ALA A 1 176 ? -0.124 13.578 -15.473 1.00 91.06 176 ALA A N 1
ATOM 1335 C CA . ALA A 1 176 ? -1.239 12.655 -15.599 1.00 91.06 176 ALA A CA 1
ATOM 1336 C C . ALA A 1 176 ? -2.312 12.980 -14.554 1.00 91.06 176 ALA A C 1
ATOM 1338 O O . ALA A 1 176 ? -1.993 13.286 -13.404 1.00 91.06 176 ALA A O 1
ATOM 1339 N N . ALA A 1 177 ? -3.587 12.864 -14.935 1.00 91.75 177 ALA A N 1
ATOM 1340 C CA . ALA A 1 177 ? -4.711 13.176 -14.052 1.00 91.75 177 ALA A CA 1
ATOM 1341 C C . ALA A 1 177 ? -4.615 12.432 -12.706 1.00 91.75 177 ALA A C 1
ATOM 1343 O O . ALA A 1 177 ? -4.823 13.022 -11.651 1.00 91.75 177 ALA A O 1
ATOM 1344 N N . CYS A 1 178 ? -4.217 11.159 -12.729 1.00 89.44 178 CYS A N 1
ATOM 1345 C CA . CYS A 1 178 ? -4.065 10.340 -11.529 1.00 89.44 178 CYS A CA 1
ATOM 1346 C C . CYS A 1 178 ? -2.862 10.735 -10.639 1.00 89.44 178 CYS A C 1
ATOM 1348 O O . CYS A 1 178 ? -2.853 10.411 -9.453 1.00 89.44 178 CYS A O 1
ATOM 1350 N N . ALA A 1 179 ? -1.874 11.458 -11.182 1.00 88.19 179 ALA A N 1
ATOM 1351 C CA . ALA A 1 179 ? -0.702 11.949 -10.452 1.00 88.19 179 ALA A CA 1
ATOM 1352 C C . ALA A 1 179 ? -0.929 13.334 -9.814 1.00 88.19 179 ALA A C 1
ATOM 1354 O O . ALA A 1 179 ? -0.220 13.710 -8.879 1.00 88.19 179 ALA A O 1
ATOM 1355 N N . VAL A 1 180 ? -1.900 14.108 -10.318 1.00 90.12 180 VAL A N 1
ATOM 1356 C CA . VAL A 1 180 ? -2.208 15.467 -9.828 1.00 90.12 180 VAL A CA 1
ATOM 1357 C C . VAL A 1 180 ? -3.478 15.538 -8.983 1.00 90.12 180 VAL A C 1
ATOM 1359 O O . VAL A 1 180 ? -3.539 16.341 -8.056 1.00 90.12 180 VAL A O 1
ATOM 1362 N N . ASN A 1 181 ? -4.479 14.703 -9.268 1.00 89.31 181 ASN A N 1
ATOM 1363 C CA . ASN A 1 181 ? -5.731 14.671 -8.512 1.00 89.31 181 ASN A CA 1
ATOM 1364 C C . ASN A 1 181 ? -5.554 13.921 -7.192 1.00 89.31 181 ASN A C 1
ATOM 1366 O O . ASN A 1 181 ? -4.662 13.090 -7.069 1.00 89.31 181 ASN A O 1
ATOM 1370 N N . VAL A 1 182 ? -6.426 14.165 -6.213 1.00 84.81 182 VAL A N 1
ATOM 1371 C CA . VAL A 1 182 ? -6.424 13.404 -4.953 1.00 84.81 182 VAL A CA 1
ATOM 1372 C C . VAL A 1 182 ? -6.548 11.905 -5.265 1.00 84.81 182 VAL A C 1
ATOM 1374 O O . VAL A 1 182 ? -7.463 11.538 -6.014 1.00 84.81 182 VAL A O 1
ATOM 1377 N N . PRO A 1 183 ? -5.661 11.038 -4.735 1.00 85.25 183 PRO A N 1
ATOM 1378 C CA . PRO A 1 183 ? -5.739 9.608 -4.994 1.00 85.25 183 PRO A CA 1
ATOM 1379 C C . PRO A 1 183 ? -7.109 9.063 -4.591 1.00 85.25 183 PRO A C 1
ATOM 1381 O O . PRO A 1 183 ? -7.573 9.298 -3.478 1.00 85.25 183 PRO A O 1
ATOM 1384 N N . GLN A 1 184 ? -7.755 8.360 -5.513 1.00 88.31 184 GLN A N 1
ATOM 1385 C CA . GLN A 1 184 ? -9.020 7.680 -5.260 1.00 88.31 184 GLN A CA 1
ATOM 1386 C C . GLN A 1 184 ? -8.741 6.218 -4.911 1.00 88.31 184 GLN A C 1
ATOM 1388 O O . GLN A 1 184 ? -7.756 5.648 -5.387 1.00 88.31 184 GLN A O 1
ATOM 1393 N N . PHE A 1 185 ? -9.598 5.626 -4.090 1.00 89.75 185 PHE A N 1
ATOM 1394 C CA . PHE A 1 185 ? -9.586 4.203 -3.780 1.00 89.75 185 PHE A CA 1
ATOM 1395 C C . PHE A 1 185 ? -11.016 3.739 -3.513 1.00 89.75 185 PHE A C 1
ATOM 1397 O O . PHE A 1 185 ? -11.836 4.519 -3.026 1.00 89.75 185 PHE A O 1
ATOM 1404 N N . ASP A 1 186 ? -11.277 2.467 -3.781 1.00 87.88 186 ASP A N 1
ATOM 1405 C CA . ASP A 1 186 ? -12.557 1.824 -3.507 1.00 87.88 186 ASP A CA 1
ATOM 1406 C C . ASP A 1 186 ? -12.364 0.731 -2.457 1.00 87.88 186 ASP A C 1
ATOM 1408 O O . ASP A 1 186 ? -11.409 -0.040 -2.521 1.00 87.88 186 ASP A O 1
ATOM 1412 N N . ILE A 1 187 ? -13.273 0.626 -1.486 1.00 84.56 187 ILE A N 1
ATOM 1413 C CA . ILE A 1 187 ? -13.286 -0.518 -0.565 1.00 84.56 187 ILE A CA 1
ATOM 1414 C C . ILE A 1 187 ? -14.060 -1.649 -1.241 1.00 84.56 187 ILE A C 1
ATOM 1416 O O . ILE A 1 187 ? -15.292 -1.662 -1.246 1.00 84.56 187 ILE A O 1
ATOM 1420 N N . SER A 1 188 ? -13.343 -2.598 -1.836 1.00 83.38 188 SER A N 1
ATOM 1421 C CA . SER A 1 188 ? -13.951 -3.695 -2.590 1.00 83.38 188 SER A CA 1
ATOM 1422 C C . SER A 1 188 ? -14.439 -4.832 -1.709 1.00 83.38 188 SER A C 1
ATOM 1424 O O . SER A 1 188 ? -15.387 -5.517 -2.073 1.00 83.38 188 SER A O 1
ATOM 1426 N N . ASN A 1 189 ? -13.840 -5.035 -0.539 1.00 82.12 189 ASN A N 1
ATOM 1427 C CA . ASN A 1 189 ? -14.292 -6.038 0.417 1.00 82.12 189 ASN A CA 1
ATOM 1428 C C . ASN A 1 189 ? -14.101 -5.525 1.837 1.00 82.12 189 ASN A C 1
ATOM 1430 O O . ASN A 1 189 ? -13.071 -4.923 2.146 1.00 82.12 189 ASN A O 1
ATOM 1434 N N . SER A 1 190 ? -15.049 -5.823 2.723 1.00 80.62 190 SER A N 1
ATOM 1435 C CA . SER A 1 190 ? -14.822 -5.680 4.154 1.00 80.62 190 SER A CA 1
ATOM 1436 C C . SER A 1 190 ? -15.498 -6.788 4.962 1.00 80.62 190 SER A C 1
ATOM 1438 O O . SER A 1 190 ? -16.491 -7.411 4.583 1.00 80.62 190 SER A O 1
ATOM 1440 N N . PHE A 1 191 ? -14.894 -7.102 6.092 1.00 78.56 191 PHE A N 1
ATOM 1441 C CA . PHE A 1 191 ? -15.325 -8.142 6.998 1.00 78.56 191 PHE A CA 1
ATOM 1442 C C . PHE A 1 191 ? -15.114 -7.653 8.413 1.00 78.56 191 PHE A C 1
ATOM 1444 O O . PHE A 1 191 ? -14.045 -7.146 8.748 1.00 78.56 191 PHE A O 1
ATOM 1451 N N . VAL A 1 192 ? -16.115 -7.854 9.256 1.00 75.88 192 VAL A N 1
ATOM 1452 C CA . VAL A 1 192 ? -16.022 -7.514 10.663 1.00 75.88 192 VAL A CA 1
ATOM 1453 C C . VAL A 1 192 ? -16.581 -8.639 11.507 1.00 75.88 192 VAL A C 1
ATOM 1455 O O . VAL A 1 192 ? -17.702 -9.106 11.310 1.00 75.88 192 VAL A O 1
ATOM 1458 N N . SER A 1 193 ? -15.791 -9.062 12.485 1.00 74.62 193 SER A N 1
ATOM 1459 C CA . SER A 1 193 ? -16.216 -10.027 13.490 1.00 74.62 193 SER A CA 1
ATOM 1460 C C . SER A 1 193 ? -16.434 -9.325 14.809 1.00 74.62 193 SER A C 1
ATOM 1462 O O . SER A 1 193 ? -15.560 -8.607 15.280 1.00 74.62 193 SER A O 1
ATOM 1464 N N . TYR A 1 194 ? -17.565 -9.605 15.430 1.00 72.56 194 TYR A N 1
ATOM 1465 C CA . TYR A 1 194 ? -17.902 -9.250 16.798 1.00 72.56 194 TYR A CA 1
ATOM 1466 C C . TYR A 1 194 ? -17.698 -10.484 17.684 1.00 72.56 194 TYR A C 1
ATOM 1468 O O . TYR A 1 194 ? -17.400 -11.576 17.191 1.00 72.56 194 TYR A O 1
ATOM 1476 N N . SER A 1 195 ? -17.875 -10.334 18.995 1.00 67.88 195 SER A N 1
ATOM 1477 C CA . SER A 1 195 ? -17.769 -11.449 19.946 1.00 67.88 195 SER A CA 1
ATOM 1478 C C . SER A 1 195 ? -18.860 -12.517 19.770 1.00 67.88 195 SER A C 1
ATOM 1480 O O . SER A 1 195 ? -18.648 -13.670 20.137 1.00 67.88 195 SER A O 1
ATOM 1482 N N . ASN A 1 196 ? -20.013 -12.162 19.194 1.00 64.56 196 ASN A N 1
ATOM 1483 C CA . ASN A 1 196 ? -21.192 -13.028 19.071 1.00 64.56 196 ASN A CA 1
ATOM 1484 C C . ASN A 1 196 ? -21.796 -13.110 17.654 1.00 64.56 196 ASN A C 1
ATOM 1486 O O . ASN A 1 196 ? -22.773 -13.832 17.462 1.00 64.56 196 ASN A O 1
ATOM 1490 N N . LEU A 1 197 ? -21.260 -12.376 16.676 1.00 60.41 197 LEU A N 1
ATOM 1491 C CA . LEU A 1 197 ? -21.785 -12.314 15.309 1.00 60.41 197 LEU A CA 1
ATOM 1492 C C . LEU A 1 197 ? -20.705 -11.855 14.321 1.00 60.41 197 LEU A C 1
ATOM 1494 O O . LEU A 1 197 ? -19.714 -11.239 14.704 1.00 60.41 197 LEU A O 1
ATOM 1498 N N . THR A 1 198 ? -20.883 -12.154 13.040 1.00 59.34 198 THR A N 1
ATOM 1499 C CA . THR A 1 198 ? -19.982 -11.716 11.969 1.00 59.34 198 THR A CA 1
ATOM 1500 C C . THR A 1 198 ? -20.788 -11.005 10.893 1.00 59.34 198 THR A C 1
ATOM 1502 O O . THR A 1 198 ? -21.798 -11.523 10.421 1.00 59.34 198 THR A O 1
ATOM 1505 N N . PHE A 1 199 ? -20.333 -9.819 10.490 1.00 64.81 199 PHE A N 1
ATOM 1506 C CA . PHE A 1 199 ? -20.844 -9.125 9.315 1.00 64.81 199 PHE A CA 1
ATOM 1507 C C . PHE A 1 199 ? -19.800 -9.193 8.212 1.00 64.81 199 PHE A C 1
ATOM 1509 O O . PHE A 1 199 ? -18.627 -8.867 8.401 1.00 64.81 199 PHE A O 1
ATOM 1516 N N . LYS A 1 200 ? -20.238 -9.613 7.034 1.00 65.12 200 LYS A N 1
ATOM 1517 C CA . LYS A 1 200 ? -19.434 -9.575 5.823 1.00 65.12 200 LYS A CA 1
ATOM 1518 C C . LYS A 1 200 ? -20.105 -8.587 4.890 1.00 65.12 200 LYS A C 1
ATOM 1520 O O . LYS A 1 200 ? -21.226 -8.844 4.465 1.00 65.12 200 LYS A O 1
ATOM 1525 N N . GLN A 1 201 ? 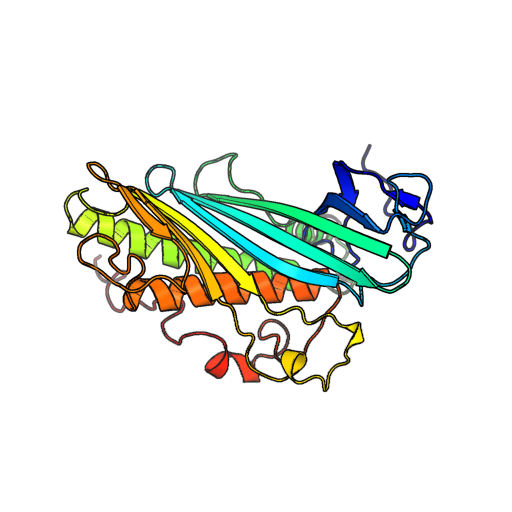-19.434 -7.488 4.584 1.00 62.97 201 GLN A N 1
ATOM 1526 C CA . GLN A 1 201 ? -19.873 -6.604 3.519 1.00 62.97 201 GLN A CA 1
ATOM 1527 C C . GLN A 1 201 ? -19.109 -7.012 2.264 1.00 62.97 201 GLN A C 1
ATOM 1529 O O . GLN A 1 201 ? -17.887 -6.872 2.170 1.00 62.97 201 GLN A O 1
ATOM 1534 N N . TYR A 1 202 ? -19.829 -7.594 1.314 1.00 56.47 202 TYR A N 1
ATOM 1535 C CA . TYR A 1 202 ? -19.279 -7.864 -0.007 1.00 56.47 202 TYR A CA 1
ATOM 1536 C C . TYR A 1 202 ? -19.514 -6.645 -0.901 1.00 56.47 202 TYR A C 1
ATOM 1538 O O . TYR A 1 202 ? -20.578 -6.048 -0.802 1.00 56.47 202 TYR A O 1
ATOM 1546 N N . ALA A 1 203 ? -18.484 -6.280 -1.678 1.00 55.19 203 ALA A N 1
ATOM 1547 C CA . ALA A 1 203 ? -18.429 -5.291 -2.762 1.00 55.19 203 ALA A CA 1
ATOM 1548 C C . ALA A 1 203 ? -19.177 -3.961 -2.561 1.00 55.19 203 ALA A C 1
ATOM 1550 O O . ALA A 1 203 ? -20.393 -3.921 -2.459 1.00 55.19 203 ALA A O 1
ATOM 1551 N N . ALA A 1 204 ? -18.477 -2.828 -2.708 1.00 52.94 204 ALA A N 1
ATOM 1552 C CA . ALA A 1 204 ? -19.099 -1.501 -2.858 1.00 52.94 204 ALA A CA 1
ATOM 1553 C C . ALA A 1 204 ? -20.202 -1.423 -3.951 1.00 52.94 204 ALA A C 1
ATOM 1555 O O . ALA A 1 204 ? -20.952 -0.451 -3.996 1.00 52.94 204 ALA A O 1
ATOM 1556 N N . GLY A 1 205 ? -20.308 -2.437 -4.822 1.00 54.88 205 GLY A N 1
ATOM 1557 C CA . GLY A 1 205 ? -21.381 -2.604 -5.804 1.00 54.88 205 GLY A CA 1
ATOM 1558 C C . GLY A 1 205 ? -22.662 -3.297 -5.310 1.00 54.88 205 GLY A C 1
ATOM 1559 O O . GLY A 1 205 ? -23.642 -3.289 -6.054 1.00 54.88 205 GLY A O 1
ATOM 1560 N N . ASP A 1 206 ? -22.698 -3.871 -4.102 1.00 57.75 206 ASP A N 1
ATOM 1561 C CA . ASP A 1 206 ? -23.894 -4.526 -3.559 1.00 57.75 206 ASP A CA 1
ATOM 1562 C C . ASP A 1 206 ? -24.771 -3.525 -2.779 1.00 57.75 206 ASP A C 1
ATOM 1564 O O . ASP A 1 206 ? -24.277 -2.802 -1.908 1.00 57.75 206 ASP A O 1
ATOM 1568 N N . PRO A 1 207 ? -26.092 -3.468 -3.042 1.00 56.47 207 PRO A N 1
ATOM 1569 C CA . PRO A 1 207 ? -26.979 -2.539 -2.356 1.00 56.47 207 PRO A CA 1
ATOM 1570 C C . PRO A 1 207 ? -27.074 -2.846 -0.854 1.00 56.47 207 PRO A C 1
ATOM 1572 O O . PRO A 1 207 ? -27.122 -4.006 -0.426 1.00 56.47 207 PRO A O 1
ATOM 1575 N N . LEU A 1 208 ? -27.140 -1.779 -0.052 1.00 58.97 208 LEU A N 1
ATOM 1576 C CA . LEU A 1 208 ? -27.358 -1.879 1.390 1.00 58.97 208 LEU A CA 1
ATOM 1577 C C . LEU A 1 208 ? -28.717 -2.535 1.675 1.00 58.97 208 LEU A C 1
ATOM 1579 O O . LEU A 1 208 ? -29.723 -2.207 1.045 1.00 58.97 208 LEU A O 1
ATOM 1583 N N . SER A 1 209 ? -28.751 -3.454 2.637 1.00 56.50 209 SER A N 1
ATOM 1584 C CA . SER A 1 209 ? -29.972 -4.142 3.076 1.00 56.50 209 SER A CA 1
ATOM 1585 C C . SER A 1 209 ? -29.903 -4.498 4.560 1.00 56.50 209 SER A C 1
ATOM 1587 O O . SER A 1 209 ? -28.847 -4.389 5.181 1.00 56.50 209 SER A O 1
ATOM 1589 N N . ASP A 1 210 ? -31.005 -4.996 5.125 1.00 54.75 210 ASP A N 1
ATOM 1590 C CA . ASP A 1 210 ? -31.045 -5.480 6.514 1.00 54.75 210 ASP A CA 1
ATOM 1591 C C . ASP A 1 210 ? -30.033 -6.611 6.781 1.00 54.75 210 ASP A C 1
ATOM 1593 O O . ASP A 1 210 ? -29.591 -6.802 7.911 1.00 54.75 210 ASP A O 1
ATOM 1597 N N . THR A 1 211 ? -29.625 -7.331 5.731 1.00 56.62 211 THR A N 1
ATOM 1598 C CA . THR A 1 211 ? -28.599 -8.384 5.763 1.00 56.62 211 THR A CA 1
ATOM 1599 C C . THR A 1 211 ? -27.224 -7.930 5.253 1.00 56.62 211 THR A C 1
ATOM 1601 O O . THR A 1 211 ? -26.278 -8.711 5.301 1.00 56.62 211 THR A O 1
ATOM 1604 N N . ASN A 1 212 ? -27.104 -6.692 4.757 1.00 56.06 212 ASN A N 1
ATOM 1605 C CA . ASN A 1 212 ? -25.889 -6.093 4.190 1.00 56.06 212 ASN A CA 1
ATOM 1606 C C . ASN A 1 212 ? -25.779 -4.628 4.643 1.00 56.06 212 ASN A C 1
ATOM 1608 O O . ASN A 1 212 ? -26.010 -3.698 3.868 1.00 56.06 212 ASN A O 1
ATOM 1612 N N . GLN A 1 213 ? -25.525 -4.429 5.936 1.00 56.09 213 GLN A N 1
ATOM 1613 C CA . GLN A 1 213 ? -25.390 -3.099 6.525 1.00 56.09 213 GLN A CA 1
ATOM 1614 C C . GLN A 1 213 ? -23.971 -2.548 6.316 1.00 56.09 213 GLN A C 1
ATOM 1616 O O . GLN A 1 213 ? -23.015 -3.327 6.273 1.00 56.09 213 GLN A O 1
ATOM 1621 N N . PRO A 1 214 ? -23.805 -1.216 6.206 1.00 59.38 214 PRO A N 1
ATOM 1622 C CA . PRO A 1 214 ? -22.481 -0.618 6.126 1.00 59.38 214 PRO A CA 1
ATOM 1623 C C . PRO A 1 214 ? -21.765 -0.836 7.458 1.00 59.38 214 PRO A C 1
ATOM 1625 O O . PRO A 1 214 ? -22.213 -0.357 8.500 1.00 59.38 214 PRO A O 1
ATOM 1628 N N . VAL A 1 215 ? -20.661 -1.582 7.431 1.00 60.88 215 VAL A N 1
ATOM 1629 C CA . VAL A 1 215 ? -19.947 -1.933 8.667 1.00 60.88 215 VAL A CA 1
ATOM 1630 C C . VAL A 1 215 ? -18.927 -0.866 9.059 1.00 60.88 215 VAL A C 1
ATOM 1632 O O . VAL A 1 215 ? -18.592 -0.701 10.230 1.00 60.88 215 VAL A O 1
ATOM 1635 N N . ILE A 1 216 ? -18.460 -0.103 8.073 1.00 68.00 216 ILE A N 1
ATOM 1636 C CA . ILE A 1 216 ? -17.589 1.045 8.282 1.00 68.00 216 ILE A CA 1
ATOM 1637 C C . ILE A 1 216 ? -18.481 2.288 8.341 1.00 68.00 216 ILE A C 1
ATOM 1639 O O . ILE A 1 216 ? -19.046 2.708 7.333 1.00 68.00 216 ILE A O 1
ATOM 1643 N N . THR A 1 217 ? -18.635 2.853 9.539 1.00 63.47 217 THR A N 1
ATOM 1644 C CA . THR A 1 217 ? -19.335 4.128 9.750 1.00 63.47 217 THR A CA 1
ATOM 1645 C C . THR A 1 217 ? -18.436 5.304 9.375 1.00 63.47 217 THR A C 1
ATOM 1647 O O . THR A 1 217 ? -17.214 5.157 9.336 1.00 63.47 217 THR A O 1
ATOM 1650 N N . ASN A 1 218 ? -19.020 6.488 9.166 1.00 63.03 218 ASN A N 1
ATOM 1651 C CA . ASN A 1 218 ? -18.263 7.708 8.852 1.00 63.03 218 ASN A CA 1
ATOM 1652 C C . ASN A 1 218 ? -17.147 7.990 9.880 1.00 63.03 218 ASN A C 1
ATOM 1654 O O . ASN A 1 218 ? -16.033 8.324 9.491 1.00 63.03 218 ASN A O 1
ATOM 1658 N N . ASP A 1 219 ? -17.401 7.746 11.171 1.00 60.94 219 ASP A N 1
ATOM 1659 C CA . ASP A 1 219 ? -16.427 7.989 12.248 1.00 60.94 219 ASP A CA 1
ATOM 1660 C C . ASP A 1 219 ? -15.175 7.097 12.157 1.00 60.94 219 ASP A C 1
ATOM 1662 O O . ASP A 1 219 ? -14.093 7.484 12.595 1.00 60.94 219 ASP A O 1
ATOM 1666 N N . THR A 1 220 ? -15.307 5.890 11.595 1.00 68.44 220 THR A N 1
ATOM 1667 C CA . THR A 1 220 ? -14.178 4.959 11.405 1.00 68.44 220 THR A CA 1
ATOM 1668 C C . THR A 1 220 ? -13.587 5.085 10.001 1.00 68.44 220 THR A C 1
ATOM 1670 O O . THR A 1 220 ? -12.388 4.871 9.807 1.00 68.44 220 THR A O 1
ATOM 1673 N N . PHE A 1 221 ? -14.416 5.455 9.022 1.00 74.75 221 PHE A N 1
ATOM 1674 C CA . PHE A 1 221 ? -14.033 5.595 7.624 1.00 74.75 221 PHE A CA 1
ATOM 1675 C C . PHE A 1 221 ? -12.929 6.632 7.439 1.00 74.75 221 PHE A C 1
ATOM 1677 O O . PHE A 1 221 ? -11.917 6.304 6.833 1.00 74.75 221 PHE A O 1
ATOM 1684 N N . ASP A 1 222 ? -13.074 7.835 7.999 1.00 77.50 222 ASP A N 1
ATOM 1685 C CA . ASP A 1 222 ? -12.107 8.928 7.811 1.00 77.50 222 ASP A CA 1
ATOM 1686 C C . ASP A 1 222 ? -10.693 8.534 8.264 1.00 77.50 222 ASP A C 1
ATOM 1688 O O . ASP A 1 222 ? -9.689 8.805 7.600 1.00 77.50 222 ASP A O 1
ATOM 1692 N N . VAL A 1 223 ? -10.606 7.836 9.396 1.00 73.94 223 VAL A N 1
ATOM 1693 C CA . VAL A 1 223 ? -9.329 7.411 9.975 1.00 73.94 223 VAL A CA 1
ATOM 1694 C C . VAL A 1 223 ? -8.731 6.250 9.182 1.00 73.94 223 VAL A C 1
ATOM 1696 O O . VAL A 1 223 ? -7.536 6.259 8.874 1.00 73.94 223 VAL A O 1
ATOM 1699 N N . LEU A 1 224 ? -9.555 5.274 8.787 1.00 79.62 224 LEU A N 1
ATOM 1700 C CA . LEU A 1 224 ? -9.125 4.197 7.894 1.00 79.62 224 LEU A CA 1
ATOM 1701 C C . LEU A 1 224 ? -8.663 4.746 6.542 1.00 79.62 224 LEU A C 1
ATOM 1703 O O . LEU A 1 224 ? -7.631 4.315 6.035 1.00 79.62 224 LEU A O 1
ATOM 1707 N N . ALA A 1 225 ? -9.364 5.733 5.988 1.00 83.69 225 ALA A N 1
ATOM 1708 C CA . ALA A 1 225 ? -8.996 6.400 4.749 1.00 83.69 225 ALA A CA 1
ATOM 1709 C C . ALA A 1 225 ? -7.622 7.066 4.870 1.00 83.69 225 ALA A C 1
ATOM 1711 O O . ALA A 1 225 ? -6.785 6.900 3.986 1.00 83.69 225 ALA A O 1
ATOM 1712 N N . ASN A 1 226 ? -7.329 7.730 5.989 1.00 82.81 226 ASN A N 1
ATOM 1713 C CA . ASN A 1 226 ? -6.007 8.306 6.232 1.00 82.81 226 ASN A CA 1
ATOM 1714 C C . ASN A 1 226 ? -4.896 7.249 6.293 1.00 82.81 226 ASN A C 1
ATOM 1716 O O . ASN A 1 226 ? -3.821 7.466 5.726 1.00 82.81 226 ASN A O 1
ATOM 1720 N N . VAL A 1 227 ? -5.141 6.093 6.920 1.00 84.44 227 VAL A N 1
ATOM 1721 C CA . VAL A 1 227 ? -4.204 4.954 6.905 1.00 84.44 227 VAL A CA 1
ATOM 1722 C C . VAL A 1 227 ? -3.992 4.444 5.478 1.00 84.44 227 VAL A C 1
ATOM 1724 O O . VAL A 1 227 ? -2.849 4.308 5.041 1.00 84.44 227 VAL A O 1
ATOM 1727 N N . ILE A 1 228 ? -5.076 4.200 4.736 1.00 89.31 228 ILE A N 1
ATOM 1728 C CA . ILE A 1 228 ? -5.052 3.695 3.355 1.00 89.31 228 ILE A CA 1
ATOM 1729 C C . ILE A 1 228 ? -4.251 4.645 2.456 1.00 89.31 228 ILE A C 1
ATOM 1731 O O . ILE A 1 228 ? -3.324 4.214 1.767 1.00 89.31 228 ILE A O 1
ATOM 1735 N N . GLN A 1 229 ? -4.541 5.946 2.520 1.00 89.19 229 GLN A N 1
ATOM 1736 C CA . GLN A 1 229 ? -3.845 6.982 1.756 1.00 89.19 229 GLN A CA 1
ATOM 1737 C C . GLN A 1 229 ? -2.367 7.084 2.143 1.00 89.19 229 GLN A C 1
ATOM 1739 O O . GLN A 1 229 ? -1.504 7.196 1.271 1.00 89.19 229 GLN A O 1
ATOM 1744 N N . THR A 1 230 ? -2.050 7.001 3.440 1.00 86.94 230 THR A N 1
ATOM 1745 C CA . THR A 1 230 ? -0.662 7.004 3.928 1.00 86.94 230 THR A CA 1
ATOM 1746 C C . THR A 1 230 ? 0.116 5.822 3.370 1.00 86.94 230 THR A C 1
ATOM 1748 O O . THR A 1 230 ? 1.223 6.000 2.862 1.00 86.94 230 THR A O 1
ATOM 1751 N N . MET A 1 231 ? -0.476 4.630 3.398 1.00 89.06 231 MET A N 1
ATOM 1752 C CA . MET A 1 231 ? 0.146 3.418 2.879 1.00 89.06 231 MET A CA 1
ATOM 1753 C C . MET A 1 231 ? 0.324 3.443 1.364 1.00 89.06 231 MET A C 1
ATOM 1755 O O . MET A 1 231 ? 1.397 3.100 0.868 1.00 89.06 231 MET A O 1
ATOM 1759 N N . ALA A 1 232 ? -0.675 3.907 0.619 1.00 91.25 232 ALA A N 1
ATOM 1760 C CA . ALA A 1 232 ? -0.561 4.059 -0.826 1.00 91.25 232 ALA A CA 1
ATOM 1761 C C . ALA A 1 232 ? 0.533 5.067 -1.206 1.00 91.25 232 ALA A C 1
ATOM 1763 O O . ALA A 1 232 ? 1.377 4.787 -2.060 1.00 91.25 232 ALA A O 1
ATOM 1764 N N . ALA A 1 233 ? 0.576 6.218 -0.528 1.00 89.44 233 ALA A N 1
ATOM 1765 C CA . ALA A 1 233 ? 1.608 7.232 -0.725 1.00 89.44 233 ALA A CA 1
ATOM 1766 C C . ALA A 1 233 ? 3.014 6.686 -0.426 1.00 89.44 233 ALA A C 1
ATOM 1768 O O . ALA A 1 233 ? 3.964 6.983 -1.155 1.00 89.44 233 ALA A O 1
ATOM 1769 N N . ALA A 1 234 ? 3.141 5.863 0.615 1.00 87.00 234 ALA A N 1
ATOM 1770 C CA . ALA A 1 234 ? 4.377 5.206 1.015 1.00 87.00 234 ALA A CA 1
ATOM 1771 C C . ALA A 1 234 ? 4.906 4.234 -0.039 1.00 87.00 234 ALA A C 1
ATOM 1773 O O . ALA A 1 234 ? 6.070 4.315 -0.436 1.00 87.00 234 ALA A O 1
ATOM 1774 N N . VAL A 1 235 ? 4.040 3.327 -0.496 1.00 90.75 235 VAL A N 1
ATOM 1775 C CA . VAL A 1 235 ? 4.370 2.321 -1.509 1.00 90.75 235 VAL A CA 1
ATOM 1776 C C . VAL A 1 235 ? 4.749 3.010 -2.814 1.00 90.75 235 VAL A C 1
ATOM 1778 O O . VAL A 1 235 ? 5.785 2.692 -3.389 1.00 90.75 235 VAL A O 1
ATOM 1781 N N . ARG A 1 236 ? 4.001 4.037 -3.234 1.00 90.31 236 ARG A N 1
ATOM 1782 C CA . ARG A 1 236 ? 4.337 4.836 -4.423 1.00 90.31 236 ARG A CA 1
ATOM 1783 C C . ARG A 1 236 ? 5.703 5.506 -4.317 1.00 90.31 236 ARG A C 1
ATOM 1785 O O . ARG A 1 236 ? 6.469 5.450 -5.275 1.00 90.31 236 ARG A O 1
ATOM 1792 N N . ILE A 1 237 ? 6.053 6.085 -3.164 1.00 86.56 237 ILE A N 1
ATOM 1793 C CA . ILE A 1 237 ? 7.412 6.609 -2.950 1.00 86.56 237 ILE A CA 1
ATOM 1794 C C . ILE A 1 237 ? 8.430 5.495 -3.130 1.00 86.56 237 ILE A C 1
ATOM 1796 O O . ILE A 1 237 ? 9.393 5.693 -3.864 1.00 86.56 237 ILE A O 1
ATOM 1800 N N . ASP A 1 238 ? 8.218 4.344 -2.492 1.00 85.88 238 ASP A N 1
ATOM 1801 C CA . ASP A 1 238 ? 9.166 3.234 -2.521 1.00 85.88 238 ASP A CA 1
ATOM 1802 C C . ASP A 1 238 ? 9.383 2.676 -3.931 1.00 85.88 238 ASP A C 1
ATOM 1804 O O . ASP A 1 238 ? 10.522 2.402 -4.305 1.00 85.88 238 ASP A O 1
ATOM 1808 N N . LEU A 1 239 ? 8.321 2.586 -4.735 1.00 88.12 239 LEU A N 1
ATOM 1809 C CA . LEU A 1 239 ? 8.367 2.194 -6.147 1.00 88.12 239 LEU A CA 1
ATOM 1810 C C . LEU A 1 239 ? 9.050 3.233 -7.051 1.00 88.12 239 LEU A C 1
ATOM 1812 O O . LEU A 1 239 ? 9.348 2.939 -8.204 1.00 88.12 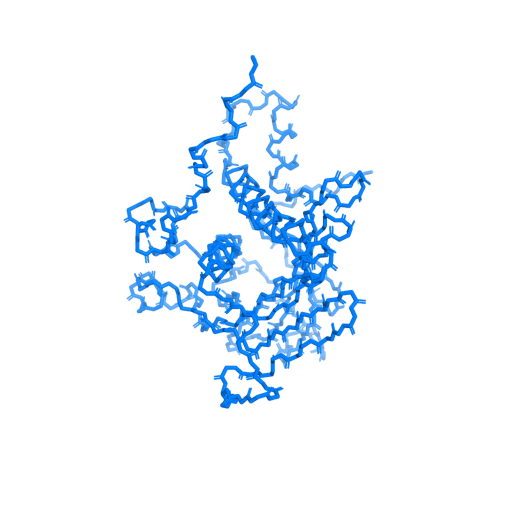239 LEU A O 1
ATOM 1816 N N . GLY A 1 240 ? 9.348 4.432 -6.543 1.00 85.12 240 GLY A N 1
ATOM 1817 C CA . GLY A 1 240 ? 9.956 5.499 -7.336 1.00 85.12 240 GLY A CA 1
ATOM 1818 C C . GLY A 1 240 ? 8.947 6.382 -8.066 1.00 85.12 240 GLY A C 1
ATOM 1819 O O . GLY A 1 240 ? 9.315 7.031 -9.040 1.00 85.12 240 GLY A O 1
ATOM 1820 N N . ASN A 1 241 ? 7.705 6.455 -7.580 1.00 86.31 241 ASN A N 1
ATOM 1821 C CA . ASN A 1 241 ? 6.645 7.323 -8.088 1.00 86.31 241 ASN A CA 1
ATOM 1822 C C . ASN A 1 241 ? 6.422 8.552 -7.169 1.00 86.31 241 ASN A C 1
ATOM 1824 O O . ASN A 1 241 ? 5.553 8.538 -6.290 1.00 86.31 241 ASN A O 1
ATOM 1828 N N . PRO A 1 242 ? 7.185 9.651 -7.344 1.00 81.81 242 PRO A N 1
ATOM 1829 C CA . PRO A 1 242 ? 7.016 10.888 -6.585 1.00 81.81 242 PRO A CA 1
ATOM 1830 C C . PRO A 1 242 ? 5.919 11.773 -7.202 1.00 81.81 242 PRO A C 1
ATOM 1832 O O . PRO A 1 242 ? 6.197 12.882 -7.670 1.00 81.81 242 PRO A O 1
ATOM 1835 N N . SER A 1 243 ? 4.685 11.274 -7.257 1.00 85.62 243 SER A N 1
ATOM 1836 C CA . SER A 1 243 ? 3.553 12.027 -7.811 1.00 85.62 243 SER A CA 1
ATOM 1837 C C . SER A 1 243 ? 3.328 13.360 -7.063 1.00 85.62 243 SER A C 1
ATOM 1839 O O . SER A 1 243 ? 3.483 13.399 -5.839 1.00 85.62 243 SER A O 1
ATOM 1841 N N . PRO A 1 244 ? 2.963 14.465 -7.750 1.00 88.25 244 PRO A N 1
ATOM 1842 C CA . PRO A 1 244 ? 2.714 15.765 -7.107 1.00 88.25 244 PRO A CA 1
ATOM 1843 C C . PRO A 1 244 ? 1.639 15.760 -6.009 1.00 88.25 244 PRO A C 1
ATOM 1845 O O . PRO A 1 244 ? 1.717 16.563 -5.075 1.00 88.25 244 PRO A O 1
ATOM 1848 N N . ASN A 1 245 ? 0.660 14.857 -6.117 1.00 84.94 245 ASN A N 1
ATOM 1849 C CA . ASN A 1 245 ? -0.397 14.613 -5.132 1.00 84.94 245 ASN A CA 1
ATOM 1850 C C . ASN A 1 245 ? 0.051 13.764 -3.924 1.00 84.94 245 ASN A C 1
ATOM 1852 O O . ASN A 1 245 ? -0.756 13.470 -3.044 1.00 84.94 245 ASN A O 1
ATOM 1856 N N . ASN A 1 246 ? 1.316 13.343 -3.863 1.00 87.00 246 ASN A N 1
ATOM 1857 C CA . ASN A 1 246 ? 1.820 12.555 -2.751 1.00 87.00 246 ASN A CA 1
ATOM 1858 C C . ASN A 1 246 ? 2.083 13.462 -1.540 1.00 87.00 246 ASN A C 1
ATOM 1860 O O . ASN A 1 246 ? 3.093 14.168 -1.474 1.00 87.00 246 ASN A O 1
ATOM 1864 N N . PHE A 1 247 ? 1.178 13.424 -0.563 1.00 86.56 247 PHE A N 1
ATOM 1865 C CA . PHE A 1 247 ? 1.220 14.320 0.592 1.00 86.56 247 PHE A CA 1
ATOM 1866 C C . PHE A 1 247 ? 2.456 14.130 1.494 1.00 86.56 247 PHE A C 1
ATOM 1868 O O . PHE A 1 247 ? 2.841 15.059 2.203 1.00 86.56 247 PHE A O 1
ATOM 1875 N N . LEU A 1 248 ? 3.119 12.964 1.450 1.00 81.62 248 LEU A N 1
ATOM 1876 C CA . LEU A 1 248 ? 4.371 12.721 2.182 1.00 81.62 248 LEU A CA 1
ATOM 1877 C C . LEU A 1 248 ? 5.554 13.498 1.580 1.00 81.62 248 LEU A C 1
ATOM 1879 O O . LEU A 1 248 ? 6.544 13.746 2.269 1.00 81.62 248 LEU A O 1
ATOM 1883 N N . LEU A 1 249 ? 5.466 13.873 0.300 1.00 83.38 249 LEU A N 1
ATOM 1884 C CA . LEU A 1 249 ? 6.455 14.710 -0.387 1.00 83.38 249 LEU A CA 1
ATOM 1885 C C . LEU A 1 249 ? 6.005 16.169 -0.515 1.00 83.38 249 LEU A C 1
ATOM 1887 O O . LEU A 1 249 ? 6.846 17.053 -0.667 1.00 83.38 249 LEU A O 1
ATOM 1891 N N . ASN A 1 250 ? 4.697 16.423 -0.467 1.00 84.88 250 ASN A N 1
ATOM 1892 C CA . ASN A 1 250 ? 4.110 17.735 -0.680 1.00 84.88 250 ASN A CA 1
ATOM 1893 C C . ASN A 1 250 ? 3.071 18.060 0.402 1.00 84.88 250 ASN A C 1
ATOM 1895 O O . ASN A 1 250 ? 1.923 17.630 0.339 1.00 84.88 250 ASN A O 1
ATOM 1899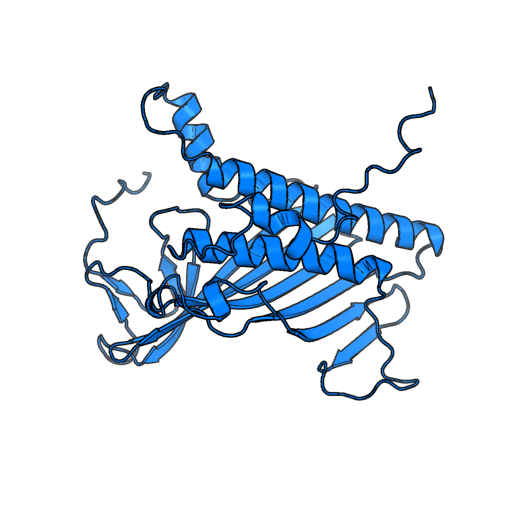 N N . SER A 1 251 ? 3.443 18.889 1.375 1.00 83.88 251 SER A N 1
ATOM 1900 C CA . SER A 1 251 ? 2.543 19.247 2.477 1.00 83.88 251 SER A CA 1
ATOM 1901 C C . SER A 1 251 ? 1.327 20.074 2.046 1.00 83.88 251 SER A C 1
ATOM 1903 O O . SER A 1 251 ? 0.323 20.094 2.754 1.00 83.88 251 SER A O 1
ATOM 1905 N N . THR A 1 252 ? 1.376 20.735 0.884 1.00 86.69 252 THR A N 1
ATOM 1906 C CA . THR A 1 252 ? 0.278 21.601 0.415 1.00 86.69 252 THR A CA 1
ATOM 1907 C C . THR A 1 252 ? -0.985 20.825 0.045 1.00 86.69 252 THR A C 1
ATOM 1909 O O . THR A 1 252 ? -2.073 21.390 0.096 1.00 86.69 252 THR A O 1
ATOM 1912 N N . VAL A 1 253 ? -0.859 19.530 -0.269 1.00 85.94 253 VAL A N 1
ATOM 1913 C CA . VAL A 1 253 ? -1.994 18.660 -0.621 1.00 85.94 253 VAL A CA 1
ATOM 1914 C C . VAL A 1 253 ? -2.543 17.879 0.576 1.00 85.94 253 VAL A C 1
ATOM 1916 O O . VAL A 1 253 ? -3.506 17.132 0.420 1.00 85.94 253 VAL A O 1
ATOM 1919 N N . ILE A 1 254 ? -1.973 18.046 1.778 1.00 84.25 254 ILE A N 1
ATOM 1920 C CA . ILE A 1 254 ? -2.473 17.395 3.001 1.00 84.25 254 ILE A CA 1
ATOM 1921 C C . ILE A 1 254 ? -3.960 17.710 3.239 1.00 84.25 254 ILE A C 1
ATOM 1923 O O . ILE A 1 254 ? -4.718 16.753 3.371 1.00 84.25 254 ILE A O 1
ATOM 1927 N N . PRO A 1 255 ? -4.423 18.981 3.223 1.00 83.81 255 PRO A N 1
ATOM 1928 C CA . PRO A 1 255 ? -5.815 19.301 3.558 1.00 83.81 255 PRO A CA 1
ATOM 1929 C C . PRO A 1 255 ? -6.847 18.731 2.578 1.00 83.81 255 PRO A C 1
ATOM 1931 O O . PRO A 1 255 ? -8.015 18.611 2.924 1.00 83.81 255 PRO A O 1
ATOM 1934 N N . SER A 1 256 ? -6.430 18.419 1.348 1.00 83.50 256 SER A N 1
ATOM 1935 C CA . SER A 1 256 ? -7.289 17.814 0.326 1.00 83.50 256 SER A CA 1
ATOM 1936 C C . SER A 1 256 ? -7.185 16.289 0.268 1.00 83.50 256 SER A C 1
ATOM 1938 O O . SER A 1 256 ? -8.010 15.666 -0.390 1.00 83.50 256 SER A O 1
ATOM 1940 N N . THR A 1 257 ? -6.162 15.695 0.892 1.00 82.19 257 THR A N 1
ATOM 1941 C CA . THR A 1 257 ? -5.872 14.251 0.804 1.00 82.19 257 THR A CA 1
ATOM 1942 C C . THR A 1 257 ? -6.199 13.512 2.093 1.00 82.19 257 THR A C 1
ATOM 1944 O O .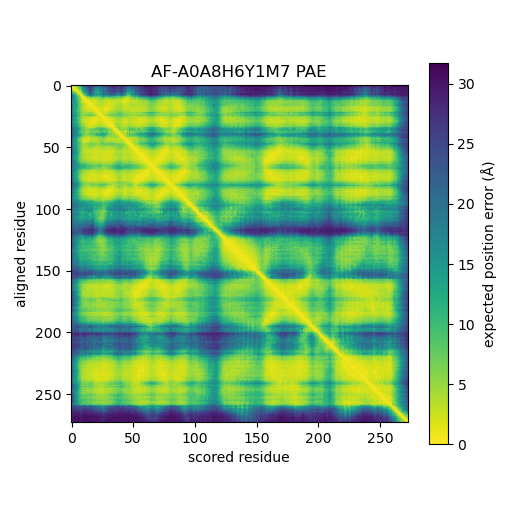 THR A 1 257 ? -6.655 12.374 2.035 1.00 82.19 257 THR A O 1
ATOM 1947 N N . LEU A 1 258 ? -5.950 14.138 3.245 1.00 82.19 258 LEU A N 1
ATOM 1948 C CA . LEU A 1 258 ? -6.209 13.557 4.556 1.00 82.19 258 LEU A CA 1
ATOM 1949 C C . LEU A 1 258 ? -7.415 14.226 5.215 1.00 82.19 258 LEU A C 1
ATOM 1951 O O . LEU A 1 258 ? -7.568 15.447 5.170 1.00 82.19 258 LEU A O 1
ATOM 1955 N N . PHE A 1 259 ? -8.233 13.424 5.885 1.00 81.31 259 PHE A N 1
ATOM 1956 C CA . PHE A 1 259 ? -9.315 13.903 6.734 1.00 81.31 259 PHE A CA 1
ATOM 1957 C C . PHE A 1 259 ? -8.738 14.583 7.981 1.00 81.31 259 PHE A C 1
ATOM 1959 O O . PHE A 1 259 ? -7.825 14.056 8.620 1.00 81.31 259 PHE A O 1
ATOM 1966 N N . ALA A 1 260 ? -9.275 15.757 8.329 1.00 69.44 260 ALA A N 1
ATOM 1967 C CA . ALA A 1 260 ? -8.756 16.633 9.388 1.00 69.44 260 ALA A CA 1
ATOM 1968 C C . ALA A 1 260 ? -8.857 16.051 10.811 1.00 69.44 260 ALA A C 1
ATOM 1970 O O . ALA A 1 260 ? -8.263 16.582 11.744 1.00 69.44 260 ALA A O 1
ATOM 1971 N N . THR A 1 261 ? -9.575 14.947 10.983 1.00 64.31 261 THR A N 1
ATOM 1972 C CA . THR A 1 261 ? -9.742 14.185 12.228 1.00 64.31 261 THR A CA 1
ATOM 1973 C C . THR A 1 261 ? -8.484 13.407 12.653 1.00 64.31 261 THR A C 1
ATOM 1975 O O . THR A 1 261 ? -8.564 12.548 13.532 1.00 64.31 261 THR A O 1
ATOM 1978 N N . PHE A 1 262 ? -7.320 13.707 12.059 1.00 55.66 262 PHE A N 1
ATOM 1979 C CA . PHE A 1 262 ? -6.104 12.908 12.174 1.00 55.66 262 PHE A CA 1
ATOM 1980 C C . PHE A 1 262 ? -4.825 13.686 12.546 1.00 55.66 262 PHE A C 1
ATOM 1982 O O . PHE A 1 262 ? -4.474 14.647 11.855 1.00 55.66 262 PHE A O 1
ATOM 1989 N N . PRO A 1 263 ? -4.047 13.200 13.539 1.00 53.03 263 PRO A N 1
ATOM 1990 C CA . PRO A 1 263 ? -4.489 12.316 14.626 1.00 53.03 263 PRO A CA 1
ATOM 1991 C C . PRO A 1 263 ? -5.478 13.056 15.536 1.00 53.03 263 PRO A C 1
ATOM 1993 O O . PRO A 1 263 ? -5.510 14.289 15.545 1.00 53.03 263 PRO A O 1
ATOM 1996 N N . GLU A 1 264 ? -6.269 12.334 16.329 1.00 51.84 264 GLU A N 1
ATOM 1997 C CA . GLU A 1 264 ? -7.133 12.996 17.302 1.00 51.84 264 GLU A CA 1
ATOM 1998 C C . GLU A 1 264 ? -6.276 13.747 18.334 1.00 51.84 264 GLU A C 1
ATOM 2000 O O . GLU A 1 264 ? -5.635 13.155 19.203 1.00 51.84 264 GLU A O 1
ATOM 2005 N N . THR A 1 265 ? -6.293 15.080 18.307 1.00 40.84 265 THR A N 1
ATOM 2006 C CA . THR A 1 265 ? -6.130 15.832 19.550 1.00 40.84 265 THR A CA 1
ATOM 2007 C C . THR A 1 265 ? -7.410 15.610 20.333 1.00 40.84 265 THR A C 1
ATOM 2009 O O . THR A 1 265 ? -8.319 16.426 20.222 1.00 40.84 265 THR A O 1
ATOM 2012 N N . VAL A 1 266 ? -7.534 14.503 21.071 1.00 39.59 266 VAL A N 1
ATOM 2013 C CA . VAL A 1 266 ? -8.644 14.359 22.019 1.00 39.59 266 VAL A CA 1
ATOM 2014 C C . VAL A 1 266 ? -8.481 15.486 23.038 1.00 39.59 266 VAL A C 1
ATOM 2016 O O . VAL A 1 266 ? -7.532 15.445 23.832 1.00 39.59 266 VAL A O 1
ATOM 2019 N N . PRO A 1 267 ? -9.347 16.513 23.067 1.00 35.09 267 PRO A N 1
ATOM 2020 C CA . PRO A 1 267 ? -9.331 17.466 24.155 1.00 35.09 267 PRO A CA 1
ATOM 2021 C C . PRO A 1 267 ? -9.961 16.727 25.340 1.00 35.09 267 PRO A C 1
ATOM 2023 O O . PRO A 1 267 ? -11.181 16.647 25.439 1.00 35.09 267 PRO A O 1
ATOM 2026 N N . GLY A 1 268 ? -9.144 16.107 26.199 1.00 35.06 268 GLY A N 1
ATOM 2027 C CA . GLY A 1 268 ? -9.655 15.528 27.449 1.00 35.06 268 GLY A CA 1
ATOM 2028 C C . GLY A 1 268 ? -8.920 14.344 28.077 1.00 35.06 268 GLY A C 1
ATOM 2029 O O . GLY A 1 268 ? -9.249 14.009 29.207 1.00 35.06 268 GLY A O 1
ATOM 2030 N N . VAL A 1 269 ? -7.929 13.711 27.434 1.00 38.97 269 VAL A N 1
ATOM 2031 C CA . VAL A 1 269 ? -7.295 12.492 28.010 1.00 38.97 269 VAL A CA 1
ATOM 2032 C C . VAL A 1 269 ? -6.004 12.779 28.801 1.00 38.97 269 VAL A C 1
ATOM 2034 O O . VAL A 1 269 ? -5.509 11.915 29.517 1.00 38.97 269 VAL A O 1
ATOM 2037 N N . TYR A 1 270 ? -5.512 14.024 28.797 1.00 32.84 270 TYR A N 1
ATOM 2038 C CA . TYR A 1 270 ? -4.429 14.482 29.688 1.00 32.84 270 TYR A CA 1
ATOM 2039 C C . TYR A 1 270 ? -4.879 15.568 30.672 1.00 32.84 270 TYR A C 1
ATOM 2041 O O . TYR A 1 270 ? -4.165 16.538 30.918 1.00 32.84 270 TYR A O 1
ATOM 2049 N N . SER A 1 271 ? -6.062 15.418 31.264 1.00 34.59 271 SER A N 1
ATOM 2050 C CA . SER A 1 271 ? -6.427 16.196 32.449 1.00 34.59 271 SER A CA 1
ATOM 2051 C C . SER A 1 271 ? -7.049 15.308 33.516 1.00 34.59 271 SER A C 1
ATOM 2053 O O . SER A 1 271 ? -8.250 15.371 33.726 1.00 34.59 271 SER A O 1
ATOM 2055 N N . THR A 1 272 ? -6.223 14.513 34.195 1.00 30.30 272 THR A N 1
ATOM 2056 C CA . THR A 1 272 ? -6.389 14.197 35.625 1.00 30.30 272 THR A CA 1
ATOM 2057 C C . THR A 1 272 ? -5.111 13.555 36.166 1.00 30.30 272 THR A C 1
ATOM 2059 O O . THR A 1 272 ? -4.956 12.340 36.079 1.00 30.30 272 THR A O 1
ATOM 2062 N N . SER A 1 273 ? -4.213 14.392 36.692 1.00 34.25 273 SER A N 1
ATOM 2063 C CA . SER A 1 273 ? -3.634 14.348 38.052 1.00 34.25 273 SER A CA 1
ATOM 2064 C C . SER A 1 273 ? -2.347 15.163 38.087 1.00 34.25 273 SER A C 1
ATOM 2066 O O . SER A 1 273 ? -1.389 14.746 37.398 1.00 34.25 273 SER A O 1
#

Mean predicted aligned error: 10.69 Å

pLDDT: mean 74.48, std 16.4, range [23.08, 96.88]

Secondary structure (DSSP, 8-state):
-PPPPPSS---EEE-TT-EEE-SS-S-EEEEEEEEE-SBTTTBEEE-S---TTEEEEEEEEEEETTTTEEEEEEEEEEE-SS-EEEEEEEEEEESSTTT----HHHHHHHHHHHTT-TTS---THHHHHHHHHHHHHHHHHHHHHHHHHHTTT-SEEEEEEEEE-----GGG-TTSHHHHSPPP-EEEEEEEEESS-EEEEE-TTSPPBTTB---S-HHHHHHHHHHHHHHHHHHHHHTT---TT-TTT-GGGHHHHS-TT-S---TTTT---

Solvent-accessible surface area (backbone atoms only — not comparable to full-atom values): 15210 Å² total; per-residue (Å²): 134,79,82,76,83,74,82,72,57,70,68,42,75,43,42,72,69,40,70,52,64,49,96,60,30,39,57,60,34,32,30,72,44,62,78,37,48,61,32,78,93,54,19,40,60,42,76,54,75,78,53,32,48,32,27,57,39,37,38,36,42,39,36,31,64,85,68,46,32,37,38,39,37,43,32,32,38,33,57,58,100,73,36,24,34,31,31,34,33,76,47,28,49,35,86,45,87,90,52,50,52,77,48,49,19,38,59,51,48,52,49,42,62,74,67,69,52,83,85,57,86,75,68,53,61,32,48,54,47,51,49,52,51,49,53,39,51,49,48,50,50,50,52,49,49,50,49,22,59,76,50,74,56,68,27,67,40,31,44,35,38,33,39,35,34,73,81,59,32,43,69,69,40,69,80,30,66,70,24,56,40,70,80,66,70,44,59,51,35,39,37,36,31,36,77,87,52,74,52,65,39,66,36,78,85,54,76,77,42,99,88,32,58,81,85,71,46,74,87,53,40,48,52,50,49,39,40,53,51,51,51,51,46,50,52,30,47,33,50,67,31,83,35,70,44,30,43,94,84,28,71,87,42,35,81,77,66,40,53,85,75,62,76,73,80,67,90,69,84,89,73,86,134

Sequence (273 aa):
MMPKSGTLCDSRVFNLGDTFTTNYTLFQYNIASVVGANAGDSGISYTGWTLEDCDITSLYIHGDANAYTIDYTAVVECRNDAYSFSARTDFSLSSLVGKYSQFLGVKRSRKSQQEGSFNKTRDSRGVVLDAMTTLSSTDVASRIFTLLQATNGTSPVIISLQADFPFCPAALGRVAACAVNVPQFDISNSFVSYSNLTFKQYAAGDPLSDTNQPVITNDTFDVLANVIQTMAAAVRIDLGNPSPNNFLLNSTVIPSTLFATFPETVPGVYSTS

Radius of gyration: 20.04 Å; Cα contacts (8 Å, |Δi|>4): 487; chains: 1; bounding box: 60×41×61 Å

Organism: NCBI:txid2733690

Foldseek 3Di:
DPPDPDDADAWDKDFQQDWDFFPLQQFIKGWHAWPFDQPPDGIHTDHRDALQQKAWFKKKWKDALVQQKIKIKTKMWGDDPRTTTIIITIAMDGPDPPRHDQGRNVVVLVVCVVVPVPPPDRPCLSVVLSVLLNQLSVQLSVVQVVVCVVVVQQGFRMKIWMKGFDDDGCVCDQPPPCLPDQTDIATQWMKTDGPVDIQTAHGPPDDDDPNHHDNQDPVSVQSVQSSVLSVSLSVCVRSVNPRPCSCSNPVVNCPVHHDPPPRPPPVPPPPDD